Protein AF-A0A5J4YHQ3-F1 (afdb_monomer_lite)

Radius of gyration: 21.05 Å; chains: 1; bounding box: 54×63×47 Å

Foldseek 3Di:
DPPPPDDDDDDDDDDPDDPDDDDDDDDDPDDDPPDDDDDDDQDPVPDDDCPDPVNVVVVVVCVVVLLAAQVVLLVVLDDDQPAPQQPLLSVLQSQCVLLVQFQVDDDPDPDTGRDSCSQPPQHHVVVSNVHHDDCQRRSCVSCVVSPHDDDDDDPVNDDPVVVVVVSSVQSSDNNHDDDDDDDCVVRVHDD

Sequence (191 aa):
QLTDMQGPSVSFNQVREEKTQHQVGGTASGVPDSRTFYKRALPCPPAVAFSSSEGRTMFADALLDGTLQGFFKLIEQFRTQDEPAFCGLASLAMVLNALAIDPRRAWKGPWRWFHEQMLDCCQPLSTVIETGINLDQQAACLARCNGAMAELVRYDSLSEEKFRATIQEICASDQQHVIVSYSRKQFLQTG

Structure (mmCIF, N/CA/C/O backbone):
data_AF-A0A5J4YHQ3-F1
#
_entry.id   AF-A0A5J4YHQ3-F1
#
loop_
_atom_site.group_PDB
_atom_site.id
_atom_site.t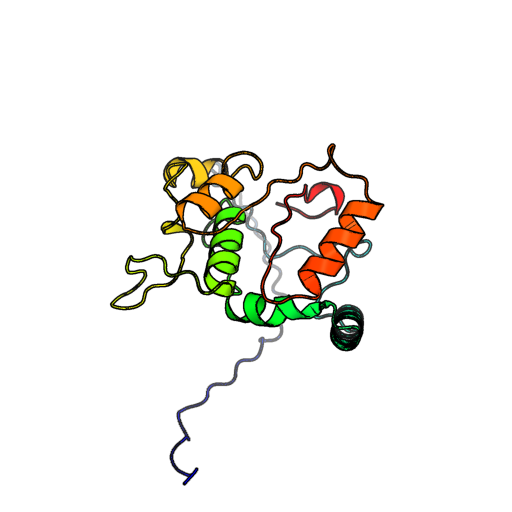ype_symbol
_atom_site.label_atom_id
_atom_site.label_alt_id
_atom_site.label_comp_id
_atom_site.label_asym_id
_atom_site.label_entity_id
_atom_site.label_seq_id
_atom_site.pdbx_PDB_ins_code
_atom_site.Cartn_x
_atom_site.Cartn_y
_atom_site.Cartn_z
_atom_site.occupancy
_atom_site.B_iso_or_equiv
_atom_site.auth_seq_id
_atom_site.auth_comp_id
_atom_site.auth_asym_id
_atom_site.auth_atom_id
_atom_site.pdbx_PDB_model_num
ATOM 1 N N . GLN A 1 1 ? 3.680 -38.858 10.666 1.00 51.84 1 GLN A N 1
ATOM 2 C CA . GLN A 1 1 ? 4.789 -38.294 9.866 1.00 51.84 1 GLN A CA 1
ATOM 3 C C . GLN A 1 1 ? 4.907 -36.786 10.131 1.00 51.84 1 GLN A C 1
ATOM 5 O O . GLN A 1 1 ? 4.667 -35.989 9.242 1.00 51.84 1 GLN A O 1
ATOM 10 N N . LEU A 1 2 ? 5.217 -36.382 11.369 1.00 56.97 2 LEU A N 1
ATOM 11 C CA . LEU A 1 2 ? 5.384 -34.967 11.775 1.00 56.97 2 LEU A CA 1
ATOM 12 C C . LEU A 1 2 ? 6.705 -34.747 12.539 1.00 56.97 2 LEU A C 1
ATOM 14 O O . LEU A 1 2 ? 6.927 -33.696 13.125 1.00 56.97 2 LEU A O 1
ATOM 18 N N . THR A 1 3 ? 7.579 -35.753 12.555 1.00 55.78 3 THR A N 1
ATOM 19 C CA . THR A 1 3 ? 8.794 -35.785 13.379 1.00 55.78 3 THR A CA 1
ATOM 20 C C . THR A 1 3 ? 10.002 -35.095 12.739 1.00 55.78 3 THR A C 1
ATOM 22 O O . THR A 1 3 ? 10.984 -34.892 13.437 1.00 55.78 3 THR A O 1
ATOM 25 N N . ASP A 1 4 ? 9.920 -34.668 11.472 1.00 58.00 4 ASP A N 1
ATOM 26 C CA . ASP A 1 4 ? 11.069 -34.134 10.711 1.00 58.00 4 ASP A CA 1
ATOM 27 C C . ASP A 1 4 ? 11.061 -32.604 10.498 1.00 58.00 4 ASP A C 1
ATOM 29 O O . ASP A 1 4 ? 11.853 -32.085 9.718 1.00 58.00 4 ASP A O 1
ATOM 33 N N . MET A 1 5 ? 10.203 -31.840 11.188 1.00 64.38 5 MET A N 1
ATOM 34 C CA . MET A 1 5 ? 10.132 -30.370 11.035 1.00 64.38 5 MET A CA 1
ATOM 35 C C . MET A 1 5 ? 10.784 -29.576 12.180 1.00 64.38 5 MET A C 1
ATOM 37 O O . MET A 1 5 ? 10.348 -28.472 12.496 1.00 64.38 5 MET A O 1
ATOM 41 N N . GLN A 1 6 ? 11.824 -30.104 12.829 1.00 71.38 6 GLN A N 1
ATOM 42 C CA . GLN A 1 6 ? 12.572 -29.348 13.844 1.00 71.38 6 GLN A CA 1
ATOM 43 C C . GLN A 1 6 ? 13.836 -28.729 13.236 1.00 71.38 6 GLN A C 1
ATOM 45 O O . GLN A 1 6 ? 14.947 -29.217 13.417 1.00 71.38 6 GLN A O 1
ATOM 50 N N . GLY A 1 7 ? 13.648 -27.645 12.479 1.00 81.81 7 GLY A N 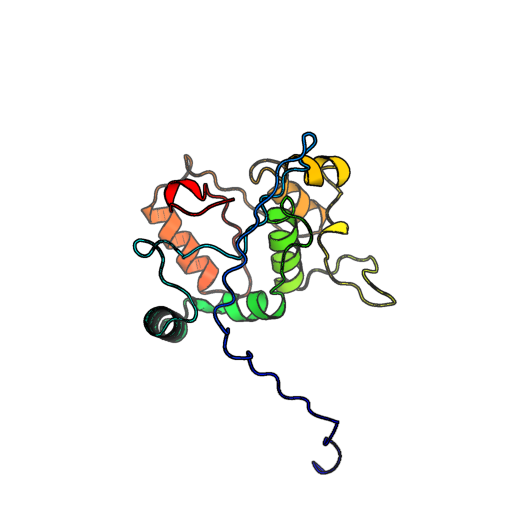1
ATOM 51 C CA . GLY A 1 7 ? 14.743 -26.745 12.109 1.00 81.81 7 GLY A CA 1
ATOM 52 C C . GLY A 1 7 ? 15.207 -25.896 13.304 1.00 81.81 7 GLY A C 1
ATOM 53 O O . GLY A 1 7 ? 14.498 -25.808 14.310 1.00 81.81 7 GLY A O 1
ATOM 54 N N . PRO A 1 8 ? 16.384 -25.250 13.225 1.00 86.88 8 PRO A N 1
ATOM 55 C CA . PRO A 1 8 ? 16.836 -24.339 14.273 1.00 86.88 8 PRO A CA 1
ATOM 56 C C . PRO A 1 8 ? 15.860 -23.161 14.434 1.00 86.88 8 PRO A C 1
ATOM 58 O O . PRO A 1 8 ? 15.454 -22.546 13.449 1.00 86.88 8 PRO A O 1
ATOM 61 N N . SER A 1 9 ? 15.516 -22.822 15.679 1.00 88.38 9 SER A N 1
ATOM 62 C CA . SER A 1 9 ? 14.685 -21.660 16.024 1.00 88.38 9 SER A CA 1
ATOM 63 C C . SER A 1 9 ? 15.486 -20.619 16.805 1.00 88.38 9 SER A C 1
ATOM 65 O O . SER A 1 9 ? 16.238 -20.977 17.712 1.00 88.38 9 SER A O 1
ATOM 67 N N . VAL A 1 10 ? 15.279 -19.333 16.509 1.00 91.12 10 VAL A N 1
ATOM 68 C CA . VAL A 1 10 ? 15.871 -18.203 17.243 1.00 91.12 10 VAL A CA 1
ATOM 69 C C . VAL A 1 10 ? 14.752 -17.295 17.746 1.00 91.12 10 VAL A C 1
ATOM 71 O O . VAL A 1 10 ? 13.869 -16.922 16.977 1.00 91.12 10 VAL A O 1
ATOM 74 N N . SER A 1 11 ? 14.803 -16.923 19.026 1.00 91.00 11 SER A N 1
ATOM 75 C CA . SER A 1 11 ? 13.865 -15.980 19.647 1.00 91.00 11 SER A CA 1
ATOM 76 C C . SER A 1 11 ? 14.529 -14.620 19.846 1.00 91.00 11 SER A C 1
ATOM 78 O O . SER A 1 11 ? 15.670 -14.545 20.301 1.00 91.00 11 SER A O 1
ATOM 80 N N . PHE A 1 12 ? 13.801 -13.543 19.556 1.00 91.19 12 PHE A N 1
ATOM 81 C CA . PHE A 1 12 ? 14.278 -12.164 19.682 1.00 91.19 12 PHE A CA 1
ATOM 82 C C . PHE A 1 12 ? 13.480 -11.427 20.757 1.00 91.19 12 PHE A C 1
ATOM 84 O O . PHE A 1 12 ? 12.259 -11.536 20.803 1.00 91.19 12 PHE A O 1
ATOM 91 N N . ASN A 1 13 ? 14.163 -10.650 21.596 1.00 89.75 13 ASN A N 1
ATOM 92 C CA . ASN A 1 13 ? 13.544 -9.758 22.572 1.00 89.75 13 ASN A CA 1
ATOM 93 C C . ASN A 1 13 ? 14.236 -8.398 22.515 1.00 89.75 13 ASN A C 1
ATOM 95 O O . ASN A 1 13 ? 15.450 -8.322 22.324 1.00 89.75 13 ASN A O 1
ATOM 99 N N . GLN A 1 14 ? 13.475 -7.324 22.713 1.00 85.38 14 GLN A N 1
ATOM 100 C CA . GLN A 1 14 ? 14.065 -6.003 22.879 1.00 85.38 14 GLN A CA 1
ATOM 101 C C . GLN A 1 14 ? 14.850 -5.967 24.198 1.00 85.38 14 GLN A C 1
ATOM 103 O O . GLN A 1 14 ? 14.322 -6.311 25.257 1.00 85.38 14 GLN A O 1
ATOM 108 N N . VAL A 1 15 ? 16.109 -5.535 24.145 1.00 80.25 15 VAL A N 1
ATOM 109 C CA . VAL A 1 15 ? 16.886 -5.236 25.355 1.00 80.25 15 VAL A CA 1
ATOM 110 C C . VAL A 1 15 ? 16.293 -3.977 25.994 1.00 80.25 15 VAL A C 1
ATOM 112 O O . VAL A 1 15 ? 15.985 -3.018 25.286 1.00 80.25 15 VAL A O 1
ATOM 115 N N . ARG A 1 16 ? 16.091 -3.969 27.319 1.00 68.69 16 ARG A N 1
ATOM 116 C CA . ARG A 1 16 ? 15.620 -2.770 28.035 1.00 68.69 16 ARG A CA 1
ATOM 117 C C . ARG A 1 16 ? 16.559 -1.599 27.726 1.00 68.69 16 ARG A C 1
ATOM 119 O O . ARG A 1 16 ? 17.763 -1.726 27.910 1.00 68.69 16 ARG A O 1
ATOM 126 N N . GLU A 1 17 ? 16.007 -0.475 27.269 1.00 67.00 17 GLU A N 1
ATOM 127 C CA . GLU A 1 17 ? 16.775 0.753 27.044 1.00 67.00 17 GLU A CA 1
ATOM 128 C C . GLU A 1 17 ? 17.301 1.272 28.397 1.00 67.00 17 GLU A C 1
ATOM 130 O O . GLU A 1 17 ? 16.541 1.799 29.214 1.00 67.00 17 GLU A O 1
ATOM 135 N N . GLU A 1 18 ? 18.601 1.123 28.657 1.00 50.91 18 GLU A N 1
ATOM 136 C CA . GLU A 1 18 ? 19.282 1.913 29.681 1.00 50.91 18 GLU A CA 1
ATOM 137 C C . GLU A 1 18 ? 19.394 3.352 29.163 1.00 50.91 18 GLU A C 1
ATOM 139 O O . GLU A 1 18 ? 19.877 3.599 28.059 1.00 50.91 18 GLU A O 1
ATOM 144 N N . LYS A 1 19 ? 18.901 4.329 29.933 1.00 44.56 19 LYS A N 1
ATOM 145 C CA . LYS A 1 19 ? 18.955 5.751 29.566 1.00 44.56 19 LYS A CA 1
ATOM 146 C C . LYS A 1 19 ? 20.402 6.257 29.592 1.00 44.56 19 LYS A C 1
ATOM 148 O O . LYS A 1 19 ? 20.813 6.883 30.566 1.00 44.56 19 LYS A O 1
ATOM 153 N N . THR A 1 20 ? 21.179 6.046 28.536 1.00 41.12 20 THR A N 1
ATOM 154 C CA . THR A 1 20 ? 22.477 6.716 28.386 1.00 41.12 20 THR A CA 1
ATOM 155 C C . THR A 1 20 ? 22.252 8.104 27.781 1.00 41.12 20 THR A C 1
ATOM 157 O O . THR A 1 20 ? 22.116 8.258 26.568 1.00 41.12 20 THR A O 1
ATOM 160 N N . GLN A 1 21 ? 22.188 9.136 28.626 1.00 41.53 21 GLN A N 1
ATOM 161 C CA . GLN A 1 21 ? 22.257 10.531 28.180 1.00 41.53 21 GLN A CA 1
ATOM 162 C C . GLN A 1 21 ? 23.613 10.773 27.503 1.00 41.53 21 GLN A C 1
ATOM 164 O O . GLN A 1 21 ? 24.628 10.906 28.180 1.00 41.53 21 GLN A O 1
ATOM 169 N N . HIS A 1 22 ? 23.649 10.847 26.173 1.00 43.47 22 HIS A N 1
ATOM 170 C CA . HIS A 1 22 ? 24.811 11.387 25.470 1.00 43.47 22 HIS A CA 1
ATOM 171 C C . HIS A 1 22 ? 24.725 12.918 25.484 1.00 43.47 22 HIS A C 1
ATOM 173 O O . HIS A 1 22 ? 24.028 13.523 24.671 1.00 43.47 22 HIS A O 1
ATOM 179 N N . GLN A 1 23 ? 25.423 13.547 26.433 1.00 42.50 23 GLN A N 1
ATOM 180 C CA . GLN A 1 23 ? 25.823 14.949 26.309 1.00 42.50 23 GLN A CA 1
ATOM 181 C C . GLN A 1 23 ? 26.916 15.034 25.241 1.00 42.50 23 GLN A C 1
ATOM 183 O O . GLN A 1 23 ? 28.021 14.541 25.448 1.00 42.50 23 GLN A O 1
ATOM 188 N N . VAL A 1 24 ? 26.627 15.670 24.106 1.00 45.16 24 VAL A N 1
ATOM 189 C CA . VAL A 1 24 ? 27.663 16.047 23.138 1.00 45.16 24 VAL A CA 1
ATOM 190 C C . VAL A 1 24 ? 28.035 17.502 23.405 1.00 45.16 24 VAL A C 1
ATOM 192 O O . VAL A 1 24 ? 27.304 18.420 23.042 1.00 45.16 24 VAL A O 1
ATOM 195 N N . GLY A 1 25 ? 29.160 17.698 24.092 1.00 36.41 25 GLY A N 1
ATOM 196 C CA . GLY A 1 25 ? 29.879 18.968 24.133 1.00 36.41 25 GLY A CA 1
ATOM 197 C C . GLY A 1 25 ? 30.940 19.010 23.031 1.00 36.41 25 GLY A C 1
ATOM 198 O O . GLY A 1 25 ? 31.570 17.994 22.750 1.00 36.41 25 GLY A O 1
ATOM 199 N N . GLY A 1 26 ? 31.159 20.188 22.440 1.00 36.47 26 GLY A N 1
ATOM 200 C CA . GLY A 1 26 ? 32.356 20.475 21.639 1.00 36.47 26 GLY A CA 1
ATOM 201 C C . GLY A 1 26 ? 32.090 21.080 20.261 1.00 36.47 26 GLY A C 1
ATOM 202 O O . GLY A 1 26 ? 31.526 20.448 19.377 1.00 36.47 26 GLY A O 1
ATOM 203 N N . THR A 1 27 ? 32.547 22.318 20.093 1.00 45.81 27 THR A N 1
ATOM 204 C CA . THR A 1 27 ? 32.524 23.160 18.892 1.00 45.81 27 THR A CA 1
ATOM 205 C C . THR A 1 27 ? 33.512 22.702 17.811 1.00 45.81 27 THR A C 1
ATOM 207 O O . THR A 1 27 ? 34.705 22.616 18.093 1.00 45.81 27 THR A O 1
ATOM 210 N N . ALA A 1 28 ? 33.058 22.551 16.562 1.00 41.28 28 ALA A N 1
ATOM 211 C CA . ALA A 1 28 ? 33.885 22.722 15.363 1.00 41.28 28 ALA A CA 1
ATOM 212 C C . ALA A 1 28 ? 33.002 23.029 14.139 1.00 41.28 28 ALA A C 1
ATOM 214 O O . ALA A 1 28 ? 31.999 22.368 13.879 1.00 41.28 28 ALA A O 1
ATOM 215 N N . SER A 1 29 ? 33.374 24.082 13.419 1.00 57.06 29 SER A N 1
ATOM 216 C CA . SER A 1 29 ? 32.748 24.609 12.208 1.00 57.06 29 SER A CA 1
ATOM 217 C C . SER A 1 29 ? 32.877 23.647 11.023 1.00 57.06 29 SER A C 1
ATOM 219 O O . SER A 1 29 ? 33.989 23.280 10.650 1.00 57.06 29 SER A O 1
ATOM 221 N N . GLY A 1 30 ? 31.733 23.304 10.421 1.00 55.84 30 GLY A N 1
ATOM 222 C CA . GLY A 1 30 ? 31.606 22.370 9.296 1.00 55.84 30 GLY A CA 1
ATOM 223 C C . GLY A 1 30 ? 30.732 21.170 9.660 1.00 55.84 30 GLY A C 1
ATOM 224 O O . GLY A 1 30 ? 31.196 20.039 9.622 1.00 55.84 30 GLY A O 1
ATOM 225 N N . VAL A 1 31 ? 29.493 21.416 10.097 1.00 52.03 31 VAL A N 1
ATOM 226 C CA . VAL A 1 31 ? 28.611 20.368 10.629 1.00 52.03 31 VAL A CA 1
ATOM 227 C C . VAL A 1 31 ? 27.810 19.754 9.471 1.00 52.03 31 VAL A C 1
ATOM 229 O O . VAL A 1 31 ? 26.927 20.439 8.952 1.00 52.03 31 VAL A O 1
ATOM 232 N N . PRO A 1 32 ? 28.076 18.503 9.034 1.00 51.72 32 PRO A N 1
ATOM 233 C CA . PRO A 1 32 ? 27.091 17.758 8.250 1.00 51.72 32 PRO A CA 1
ATOM 234 C C . PRO A 1 32 ? 25.818 17.675 9.090 1.00 51.72 32 PRO A C 1
ATOM 236 O O . PRO A 1 32 ? 25.928 17.478 10.299 1.00 51.72 32 PRO A O 1
ATOM 239 N N . ASP A 1 33 ? 24.641 17.884 8.491 1.00 56.09 33 ASP A N 1
ATOM 240 C CA . ASP A 1 33 ? 23.375 17.957 9.228 1.00 56.09 33 ASP A CA 1
ATOM 241 C C . ASP A 1 33 ? 23.196 16.692 10.087 1.00 56.09 33 ASP A C 1
ATOM 243 O O . ASP A 1 33 ? 22.817 15.627 9.611 1.00 56.09 33 ASP A O 1
ATOM 247 N N . SER A 1 34 ? 23.544 16.796 11.371 1.00 62.88 34 SER A N 1
ATOM 248 C CA . SER A 1 34 ? 23.639 15.686 12.324 1.00 62.88 34 SER A CA 1
ATOM 249 C C . SER A 1 34 ? 22.270 15.285 12.873 1.00 62.88 34 SER A C 1
ATOM 251 O O . SER A 1 34 ? 22.158 14.480 13.803 1.00 62.88 34 SER A O 1
ATOM 253 N N . ARG A 1 35 ? 21.207 15.859 12.303 1.00 79.94 35 ARG A N 1
ATOM 254 C CA . ARG A 1 35 ? 19.818 15.624 12.674 1.00 79.94 35 ARG A CA 1
ATOM 255 C C . ARG A 1 35 ? 19.358 14.275 12.136 1.00 79.94 35 ARG A C 1
ATOM 257 O O . ARG A 1 35 ? 18.717 14.171 11.097 1.00 79.94 35 ARG A O 1
ATOM 264 N N . THR A 1 36 ? 19.666 13.233 12.896 1.00 84.19 36 THR A N 1
ATOM 265 C CA . THR A 1 36 ? 19.008 11.931 12.775 1.00 84.19 36 THR A CA 1
ATOM 266 C C . THR A 1 36 ? 17.732 11.918 13.620 1.00 84.19 36 THR A C 1
ATOM 268 O O . THR A 1 36 ? 17.627 12.618 14.630 1.00 84.19 36 THR A O 1
ATOM 271 N N . PHE A 1 37 ? 16.734 11.137 13.207 1.00 83.75 37 PHE A N 1
ATOM 272 C CA . PHE A 1 37 ? 15.472 10.997 13.933 1.00 83.75 37 PHE A CA 1
ATOM 273 C C . PHE A 1 37 ? 15.225 9.521 14.248 1.00 83.75 37 PHE A C 1
ATOM 275 O O . PHE A 1 37 ? 15.118 8.704 13.338 1.00 83.75 37 PHE A O 1
ATOM 282 N N . TYR A 1 38 ? 15.082 9.180 15.531 1.00 86.19 38 TYR A N 1
ATOM 283 C CA . TYR A 1 38 ? 14.604 7.865 15.958 1.00 86.19 38 TYR A CA 1
ATOM 284 C C . TYR A 1 38 ? 13.134 7.961 16.346 1.00 86.19 38 TYR A C 1
ATOM 286 O O . TYR A 1 38 ? 12.823 8.403 17.452 1.00 86.19 38 TYR A O 1
ATOM 294 N N . LYS A 1 39 ? 12.259 7.533 15.422 1.00 86.19 39 LYS A N 1
ATOM 295 C CA . LYS A 1 39 ? 10.785 7.573 15.500 1.00 86.19 39 LYS A CA 1
ATOM 296 C C . LYS A 1 39 ? 10.220 8.938 15.946 1.00 86.19 39 LYS A C 1
ATOM 298 O O . LYS A 1 39 ? 10.925 9.872 16.313 1.00 86.19 39 LYS A O 1
ATOM 303 N N . ARG A 1 40 ? 8.904 9.100 15.872 1.00 86.06 40 ARG A N 1
ATOM 304 C CA . ARG A 1 40 ? 8.195 10.191 16.555 1.00 86.06 40 ARG A CA 1
ATOM 305 C C . ARG A 1 40 ? 6.976 9.603 17.234 1.00 86.06 40 ARG A C 1
ATOM 307 O O . ARG A 1 40 ? 6.453 8.586 16.781 1.00 86.06 40 ARG A O 1
ATOM 314 N N . ALA A 1 41 ? 6.562 10.210 18.341 1.00 87.69 41 ALA A N 1
ATOM 315 C CA . ALA A 1 41 ? 5.312 9.826 18.975 1.00 87.69 41 ALA A CA 1
ATOM 316 C C . ALA A 1 41 ? 4.169 10.030 17.973 1.00 87.69 41 ALA A C 1
ATOM 318 O O . ALA A 1 41 ? 4.101 11.067 17.310 1.00 87.69 41 ALA A O 1
ATOM 319 N N . LEU A 1 42 ? 3.305 9.025 17.844 1.00 87.25 42 LEU A N 1
ATOM 320 C CA . LEU A 1 42 ? 2.110 9.123 17.020 1.00 87.25 42 LEU A CA 1
ATOM 321 C C . LEU A 1 42 ? 1.147 10.125 17.685 1.00 87.25 42 LEU A C 1
ATOM 323 O O . LEU A 1 42 ? 0.832 9.935 18.861 1.00 87.25 42 LEU A O 1
ATOM 327 N N . PRO A 1 43 ? 0.677 11.170 16.982 1.00 87.69 43 PRO A N 1
ATOM 328 C CA . PRO A 1 43 ? -0.311 12.094 17.532 1.00 87.69 43 PRO A CA 1
ATOM 329 C C . PRO A 1 43 ? -1.629 11.367 17.825 1.00 87.69 43 PRO A C 1
ATOM 331 O O . PRO A 1 43 ? -2.315 10.922 16.906 1.00 87.69 43 PRO A O 1
ATOM 334 N N . CYS A 1 44 ? -1.975 11.237 19.104 1.00 80.81 44 CYS A N 1
ATOM 335 C CA . CYS A 1 44 ? -3.211 10.613 19.566 1.00 80.81 44 CYS A CA 1
ATOM 336 C C . CYS A 1 44 ? -3.919 11.567 20.542 1.00 80.81 44 CYS A C 1
ATOM 338 O O . CYS A 1 44 ? -3.372 11.799 21.627 1.00 80.81 44 CYS A O 1
ATOM 340 N N . PRO A 1 45 ? -5.094 12.136 20.192 1.00 83.12 45 PRO A N 1
ATOM 341 C CA . PRO A 1 45 ? -5.818 12.059 18.906 1.00 83.12 45 PRO A CA 1
ATOM 342 C C . PRO A 1 45 ? -5.157 12.863 17.755 1.00 83.12 45 PRO A C 1
ATOM 344 O O . PRO A 1 45 ? -4.309 13.719 18.021 1.00 83.12 45 PRO A O 1
ATOM 347 N N . PRO A 1 46 ? -5.541 12.627 16.477 1.00 86.75 46 PRO A N 1
ATOM 348 C CA . PRO A 1 46 ? -6.641 11.759 16.027 1.00 86.75 46 PRO A CA 1
ATOM 349 C C . PRO A 1 46 ? -6.256 10.304 15.705 1.00 86.75 46 PRO A C 1
ATOM 351 O O . PRO A 1 46 ? -7.138 9.532 15.347 1.00 86.75 46 PRO A O 1
ATOM 354 N N . ALA A 1 47 ? -4.982 9.905 15.785 1.00 92.25 47 ALA A N 1
ATOM 355 C CA . ALA A 1 47 ? -4.569 8.561 15.373 1.00 92.25 47 ALA A CA 1
ATOM 356 C C . ALA A 1 47 ? -4.549 7.557 16.537 1.00 92.25 47 ALA A C 1
ATOM 358 O O . ALA A 1 47 ? -4.043 7.856 17.615 1.00 92.25 47 ALA A O 1
ATOM 359 N N . VAL A 1 48 ? -5.006 6.329 16.281 1.00 94.69 48 VAL A N 1
ATOM 360 C CA . VAL A 1 48 ? -4.881 5.181 17.193 1.00 94.69 48 VAL A CA 1
ATOM 361 C C . VAL A 1 48 ? -3.776 4.265 16.674 1.00 94.69 48 VAL A C 1
ATOM 363 O O . VAL A 1 48 ? -3.775 3.869 15.508 1.00 94.69 48 VAL A O 1
ATOM 366 N N . ALA A 1 49 ? -2.800 3.926 17.520 1.00 94.44 49 ALA A N 1
ATOM 367 C CA . ALA A 1 49 ? -1.728 3.019 17.116 1.00 94.44 49 ALA A CA 1
ATOM 368 C C . ALA A 1 49 ? -2.275 1.599 16.888 1.00 94.44 49 ALA A C 1
ATOM 370 O O . ALA A 1 49 ? -2.918 1.034 17.771 1.00 94.44 49 ALA A O 1
ATOM 371 N N . PHE A 1 50 ? -1.956 0.992 15.742 1.00 95.31 50 PHE A N 1
ATOM 372 C CA . PHE A 1 50 ? -2.465 -0.330 15.348 1.00 95.31 50 PHE A CA 1
ATOM 373 C C . PHE A 1 50 ? -2.165 -1.435 16.377 1.00 95.31 50 PHE A C 1
ATOM 375 O O . PHE A 1 50 ? -3.017 -2.255 16.697 1.00 95.31 50 PHE A O 1
ATOM 382 N N . SER A 1 51 ? -0.965 -1.417 16.963 1.00 95.25 51 SER A N 1
ATOM 383 C CA . SER A 1 51 ? -0.525 -2.381 17.978 1.00 95.25 51 SER A CA 1
ATOM 384 C C . SER A 1 51 ? -0.959 -2.036 19.410 1.00 95.25 51 SER A C 1
ATOM 386 O O . SER A 1 51 ? -0.562 -2.725 20.354 1.00 95.25 51 SER A O 1
ATOM 388 N N . SER A 1 52 ? -1.747 -0.978 19.612 1.00 95.88 52 SER A N 1
ATOM 389 C CA . SER A 1 52 ? -2.328 -0.660 20.921 1.00 95.88 52 SER A CA 1
ATOM 390 C C . SER A 1 52 ? -3.500 -1.590 21.248 1.00 95.88 52 SER A C 1
ATOM 392 O O . SER A 1 52 ? -3.998 -2.312 20.386 1.00 95.88 52 SER A O 1
ATOM 394 N N . SER A 1 53 ? -3.949 -1.594 22.505 1.00 97.62 53 SER A N 1
ATOM 395 C CA . SER A 1 53 ? -5.133 -2.367 22.904 1.00 97.62 53 SER A CA 1
ATOM 396 C C . SER A 1 53 ? -6.380 -1.922 22.147 1.00 97.62 53 SER A C 1
ATOM 398 O O . SER A 1 53 ? -7.108 -2.766 21.645 1.00 97.62 53 SER A O 1
ATOM 400 N N . GLU A 1 54 ? -6.568 -0.610 22.008 1.00 96.88 54 GLU A N 1
ATOM 401 C CA . GLU A 1 54 ? -7.678 -0.016 21.262 1.00 96.88 54 GLU A CA 1
ATOM 402 C C . GLU A 1 54 ? -7.606 -0.359 19.768 1.00 96.88 54 GLU A C 1
ATOM 404 O O . GLU A 1 54 ? -8.587 -0.828 19.201 1.00 96.88 54 GLU A O 1
ATOM 409 N N . GLY A 1 55 ? -6.426 -0.235 19.148 1.00 97.44 55 GLY A N 1
ATOM 410 C CA . GLY A 1 55 ? -6.227 -0.586 17.737 1.00 97.44 55 GLY A CA 1
ATOM 411 C C . GLY A 1 55 ? -6.516 -2.061 17.438 1.00 97.44 55 GLY A C 1
ATOM 412 O O . GLY A 1 55 ? -7.126 -2.373 16.417 1.00 97.44 55 GLY A O 1
ATOM 413 N N . ARG A 1 56 ? -6.153 -2.968 18.357 1.00 98.12 56 ARG A N 1
ATOM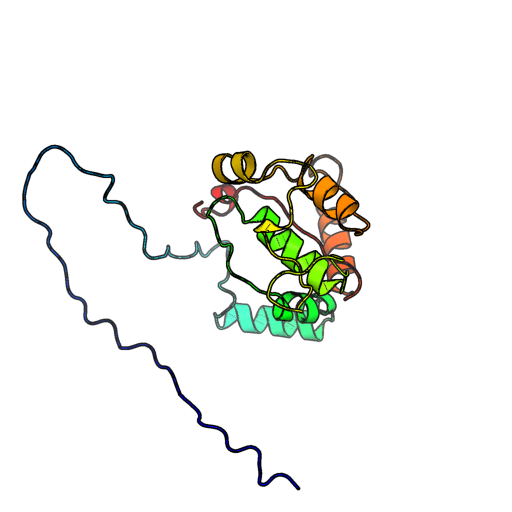 414 C CA . ARG A 1 56 ? -6.504 -4.393 18.256 1.00 98.12 56 ARG A CA 1
ATOM 415 C C . ARG A 1 56 ? -8.007 -4.638 18.358 1.00 98.12 56 ARG A C 1
ATOM 417 O O . ARG A 1 56 ? -8.507 -5.477 17.618 1.00 98.12 56 ARG A O 1
ATOM 424 N N . THR A 1 57 ? -8.708 -3.930 19.244 1.00 98.38 57 THR A N 1
ATOM 425 C CA . THR A 1 57 ? -10.173 -4.020 19.342 1.00 98.38 57 THR A CA 1
ATOM 426 C C . THR A 1 57 ? -10.824 -3.553 18.044 1.00 98.38 57 THR A C 1
ATOM 428 O O . THR A 1 57 ? -11.571 -4.316 17.448 1.00 98.38 57 THR A O 1
ATOM 431 N N . MET A 1 58 ? -10.442 -2.378 17.530 1.00 97.62 58 MET A N 1
ATOM 432 C CA . MET A 1 58 ? -10.968 -1.861 16.258 1.00 97.62 58 MET A CA 1
ATOM 433 C C . MET A 1 58 ? -10.728 -2.824 15.087 1.00 97.62 58 MET A C 1
ATOM 435 O O . MET A 1 58 ? -11.599 -3.006 14.241 1.00 97.62 58 MET A O 1
ATOM 439 N N . PHE A 1 59 ? -9.545 -3.443 15.030 1.00 97.69 59 PHE A N 1
ATOM 440 C CA . PHE A 1 59 ? -9.235 -4.440 14.008 1.00 97.69 59 PHE A CA 1
ATOM 441 C C . PHE A 1 59 ? -10.106 -5.694 14.146 1.00 97.69 59 PHE A C 1
ATOM 443 O O . PHE A 1 59 ? -10.601 -6.200 13.143 1.00 97.69 59 PHE A O 1
ATOM 450 N N . ALA A 1 60 ? -10.297 -6.197 15.369 1.00 98.12 60 ALA A N 1
ATOM 451 C CA . ALA A 1 60 ? -11.137 -7.363 15.621 1.00 98.12 60 ALA A CA 1
ATOM 452 C C . ALA A 1 60 ? -12.600 -7.099 15.239 1.00 98.12 60 ALA A C 1
ATOM 454 O O . ALA A 1 60 ? -13.206 -7.939 14.579 1.00 98.12 60 ALA A O 1
ATOM 455 N N . ASP A 1 61 ? -13.126 -5.923 15.583 1.00 97.88 61 ASP A N 1
ATOM 456 C CA . ASP A 1 61 ? -14.488 -5.515 15.233 1.00 97.88 61 ASP A CA 1
ATOM 457 C C . ASP A 1 61 ? -14.658 -5.452 13.707 1.00 97.88 61 ASP A C 1
ATOM 459 O O . ASP A 1 61 ? -15.514 -6.132 13.149 1.00 97.88 61 ASP A O 1
ATOM 463 N N . ALA A 1 62 ? -13.763 -4.750 13.002 1.00 96.62 62 ALA A N 1
ATOM 464 C CA . ALA A 1 62 ? -13.819 -4.643 11.542 1.00 96.62 62 ALA A CA 1
ATOM 465 C C . ALA A 1 62 ? -13.649 -6.000 10.827 1.00 96.62 62 ALA A C 1
ATOM 467 O O . ALA A 1 62 ? -14.227 -6.223 9.757 1.00 96.62 62 ALA A O 1
ATOM 468 N N . LEU A 1 63 ? -12.873 -6.918 11.417 1.00 96.50 63 LEU A N 1
ATOM 469 C CA . LEU A 1 63 ? -12.718 -8.283 10.921 1.00 96.50 63 LEU A CA 1
ATOM 470 C C . LEU A 1 63 ? -14.018 -9.084 11.072 1.00 96.50 63 LEU A C 1
ATOM 472 O O . LEU A 1 63 ? -14.418 -9.759 10.123 1.00 96.50 63 LEU A O 1
ATOM 476 N N . LEU A 1 64 ? -14.675 -8.999 12.232 1.00 97.25 64 LEU A N 1
ATOM 477 C CA . LEU A 1 64 ? -15.966 -9.651 12.483 1.00 97.25 64 LEU A CA 1
ATOM 478 C C . LEU A 1 64 ? -17.079 -9.072 11.602 1.00 97.25 64 LEU A C 1
ATOM 480 O O . LEU A 1 64 ? -17.914 -9.828 11.107 1.00 97.25 64 LEU A O 1
ATOM 484 N N . ASP A 1 65 ? -17.031 -7.768 11.333 1.00 96.12 65 ASP A N 1
ATOM 485 C CA . ASP A 1 65 ? -17.944 -7.070 10.421 1.00 96.12 65 ASP A CA 1
ATOM 486 C C . ASP A 1 65 ? -17.685 -7.401 8.939 1.00 96.12 65 ASP A C 1
ATOM 488 O O . ASP A 1 65 ? -18.440 -6.991 8.058 1.00 96.12 65 ASP A O 1
ATOM 492 N N . GLY A 1 66 ? -16.610 -8.135 8.633 1.00 95.75 66 GLY A N 1
ATOM 493 C CA . GLY A 1 66 ? -16.271 -8.548 7.274 1.00 95.75 66 GLY A CA 1
ATOM 494 C C . GLY A 1 66 ? -15.701 -7.432 6.396 1.00 95.75 66 GLY A C 1
ATOM 495 O O . GLY A 1 66 ? -15.583 -7.623 5.190 1.00 95.75 66 GLY A O 1
ATOM 496 N N . THR A 1 67 ? -15.289 -6.300 6.972 1.00 95.25 67 THR A N 1
ATOM 497 C CA . THR A 1 67 ? -14.764 -5.127 6.241 1.00 95.25 67 THR A CA 1
ATOM 498 C C . THR A 1 67 ? -13.235 -5.098 6.146 1.00 95.25 67 THR A C 1
ATOM 500 O O . THR A 1 67 ? -12.641 -4.058 5.877 1.00 95.25 67 THR A O 1
ATOM 503 N N . LEU A 1 68 ? -12.577 -6.242 6.360 1.00 94.75 68 LEU A N 1
ATOM 504 C CA . LEU A 1 68 ? -11.120 -6.406 6.271 1.00 94.75 68 LEU A CA 1
ATOM 505 C C . LEU A 1 68 ? -10.692 -7.560 5.351 1.00 94.75 68 LEU A C 1
ATOM 507 O O . LEU A 1 68 ? -9.580 -8.068 5.486 1.00 94.75 68 LEU A O 1
ATOM 511 N N . GLN A 1 69 ? -11.525 -7.979 4.394 1.00 95.88 69 GLN A N 1
ATOM 512 C CA . GLN A 1 69 ? -11.188 -9.111 3.515 1.00 95.88 69 GLN A CA 1
ATOM 513 C C . GLN A 1 69 ? -9.902 -8.855 2.719 1.00 95.88 69 GLN A C 1
ATOM 515 O O . GLN A 1 69 ? -9.019 -9.712 2.656 1.00 95.88 69 GLN A O 1
ATOM 520 N N . GLY A 1 70 ? -9.736 -7.639 2.191 1.00 95.50 70 GLY A N 1
ATOM 521 C CA . GLY A 1 70 ? -8.533 -7.256 1.451 1.00 95.50 70 GLY A CA 1
ATOM 522 C C . GLY A 1 70 ? -7.260 -7.183 2.301 1.00 95.50 70 GLY A C 1
ATOM 523 O O . GLY A 1 70 ? -6.159 -7.268 1.753 1.00 95.50 70 GLY A O 1
ATOM 524 N N . PHE A 1 71 ? -7.377 -7.067 3.630 1.00 96.75 71 PHE A N 1
ATOM 525 C CA . PHE A 1 71 ? -6.221 -6.942 4.522 1.00 96.75 71 PHE A CA 1
ATOM 526 C C . PHE A 1 71 ? -5.314 -8.174 4.466 1.00 96.75 71 PHE A C 1
ATOM 528 O O . PHE A 1 71 ? -4.097 -8.018 4.494 1.00 96.75 71 PHE A O 1
ATOM 535 N N . PHE A 1 72 ? -5.880 -9.380 4.341 1.00 97.00 72 PHE A N 1
ATOM 536 C CA . PHE A 1 72 ? -5.107 -10.626 4.336 1.00 97.00 72 PHE A CA 1
ATOM 537 C C . PHE A 1 72 ? -4.102 -10.694 3.184 1.00 97.00 72 PHE A C 1
ATOM 539 O O . PHE A 1 72 ? -2.928 -10.973 3.410 1.00 97.00 72 PHE A O 1
ATOM 546 N N . LYS A 1 73 ? -4.517 -10.340 1.964 1.00 97.88 73 LYS A N 1
ATOM 547 C CA . LYS A 1 73 ? -3.585 -10.296 0.828 1.00 97.88 73 LYS A CA 1
ATOM 548 C C . LYS A 1 73 ? -2.581 -9.159 0.961 1.00 97.88 73 LYS A C 1
ATOM 550 O O . LYS A 1 73 ? -1.416 -9.332 0.628 1.00 97.88 73 LYS A O 1
ATOM 555 N N . LEU A 1 74 ? -3.000 -8.000 1.471 1.00 97.62 74 LEU A N 1
ATOM 556 C CA . LEU A 1 74 ? -2.102 -6.855 1.641 1.00 97.62 74 LEU A CA 1
ATOM 557 C C . LEU A 1 74 ? -1.016 -7.112 2.692 1.00 97.62 74 LEU A C 1
ATOM 559 O O . LEU A 1 74 ? 0.133 -6.728 2.473 1.00 97.62 74 LEU A O 1
ATOM 563 N N . ILE A 1 75 ? -1.351 -7.757 3.815 1.00 97.56 75 ILE A N 1
ATOM 564 C CA . ILE A 1 75 ? -0.389 -8.004 4.896 1.00 97.56 75 ILE A CA 1
ATOM 565 C C . ILE A 1 75 ? 0.678 -9.027 4.494 1.00 97.56 75 ILE A C 1
ATOM 567 O O . ILE A 1 75 ? 1.831 -8.873 4.892 1.00 97.56 75 ILE A O 1
ATOM 571 N N . GLU A 1 76 ? 0.345 -9.999 3.637 1.00 97.69 76 GLU A N 1
ATOM 572 C CA . GLU A 1 76 ? 1.322 -10.918 3.029 1.00 97.69 76 GLU A CA 1
ATOM 573 C C . GLU A 1 76 ? 2.383 -10.182 2.197 1.00 97.69 76 GLU A C 1
ATOM 575 O O . GLU A 1 76 ? 3.504 -10.668 2.053 1.00 97.69 76 GLU A O 1
ATOM 580 N N . GLN A 1 77 ? 2.041 -9.001 1.671 1.00 98.00 77 GLN A N 1
ATOM 581 C CA . GLN A 1 77 ? 2.923 -8.180 0.839 1.00 98.00 77 GLN A CA 1
ATOM 582 C C . GLN A 1 77 ? 3.556 -7.012 1.585 1.00 98.00 77 GLN A C 1
ATOM 584 O O . GLN A 1 77 ? 4.291 -6.229 0.977 1.00 98.00 77 GLN A O 1
ATOM 589 N N . PHE A 1 78 ? 3.272 -6.863 2.881 1.00 97.06 78 PHE A N 1
ATOM 590 C CA . PHE A 1 78 ? 3.667 -5.680 3.625 1.00 97.06 78 PHE A CA 1
ATOM 591 C C . PHE A 1 78 ? 5.184 -5.530 3.677 1.00 97.06 78 PHE A C 1
ATOM 593 O O . PHE A 1 78 ? 5.924 -6.455 4.018 1.00 97.06 78 PHE A O 1
ATOM 600 N N . ARG A 1 79 ? 5.648 -4.328 3.341 1.00 94.00 79 ARG A N 1
ATOM 601 C CA . ARG A 1 79 ? 7.069 -4.014 3.268 1.00 94.00 79 ARG A CA 1
ATOM 602 C C . ARG A 1 79 ? 7.346 -2.580 3.676 1.00 94.00 79 ARG A C 1
ATOM 604 O O . ARG A 1 79 ? 6.504 -1.696 3.537 1.00 94.00 79 ARG A O 1
ATOM 611 N N . THR A 1 80 ? 8.568 -2.357 4.134 1.00 95.19 80 THR A N 1
ATOM 612 C CA . THR A 1 80 ? 9.119 -1.016 4.314 1.00 95.19 80 THR A CA 1
ATOM 613 C C . THR A 1 80 ? 9.550 -0.476 2.953 1.00 95.19 80 THR A C 1
ATOM 615 O O . THR A 1 80 ? 10.135 -1.218 2.166 1.00 95.19 80 THR A O 1
ATOM 618 N N . GLN A 1 81 ? 9.257 0.798 2.688 1.00 93.44 81 GLN A N 1
ATOM 619 C CA . GLN A 1 81 ? 9.783 1.514 1.522 1.00 93.44 81 GLN A CA 1
ATOM 620 C C . GLN A 1 81 ? 11.315 1.588 1.583 1.00 93.44 81 GLN A C 1
ATOM 622 O O . GLN A 1 81 ? 11.867 1.852 2.655 1.00 93.44 81 GLN A O 1
ATOM 627 N N . ASP A 1 82 ? 11.990 1.381 0.454 1.00 93.06 82 ASP A N 1
ATOM 628 C CA . ASP A 1 82 ? 13.458 1.337 0.422 1.00 93.06 82 ASP A CA 1
ATOM 629 C C . ASP A 1 82 ? 14.065 2.745 0.507 1.00 93.06 82 ASP A C 1
ATOM 631 O O . ASP A 1 82 ? 15.102 2.939 1.135 1.00 93.06 82 ASP A O 1
ATOM 635 N N . GLU A 1 83 ? 13.381 3.735 -0.077 1.00 92.00 83 GLU A N 1
ATOM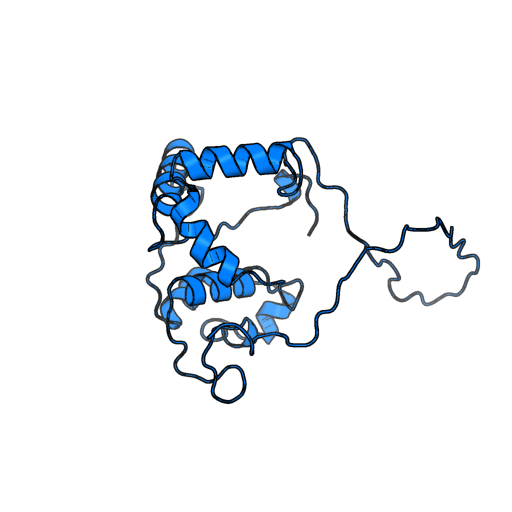 636 C CA . GLU A 1 83 ? 13.786 5.143 -0.076 1.00 92.00 83 GLU A CA 1
ATOM 637 C C . GLU A 1 83 ? 12.685 6.039 0.509 1.00 92.00 83 GLU A C 1
ATOM 639 O O . GLU A 1 83 ? 11.494 5.752 0.325 1.00 92.00 83 GLU A O 1
ATOM 644 N N . PRO A 1 84 ? 13.017 7.178 1.151 1.00 89.19 84 PRO A N 1
ATOM 645 C CA . PRO A 1 84 ? 12.023 8.108 1.699 1.00 89.19 84 PRO A CA 1
ATOM 646 C C . PRO A 1 84 ? 10.978 8.587 0.678 1.00 89.19 84 PRO A C 1
ATOM 648 O O . PRO A 1 84 ? 9.809 8.762 1.025 1.00 89.19 84 PRO A O 1
ATOM 651 N N . ALA A 1 85 ? 11.374 8.736 -0.588 1.00 90.81 85 ALA A N 1
ATOM 652 C CA . ALA A 1 85 ? 10.499 9.167 -1.677 1.00 90.81 85 ALA A CA 1
ATOM 653 C C . ALA A 1 85 ? 9.678 8.023 -2.314 1.00 90.81 85 ALA A C 1
ATOM 655 O O . ALA A 1 85 ? 8.783 8.274 -3.120 1.00 90.81 85 ALA A O 1
ATOM 656 N N . PHE A 1 86 ? 9.943 6.758 -1.967 1.00 93.44 86 PHE A N 1
ATOM 657 C CA . PHE A 1 86 ? 9.355 5.592 -2.643 1.00 93.44 86 PHE A CA 1
ATOM 658 C C . PHE A 1 86 ? 8.045 5.091 -2.028 1.00 93.44 86 PHE A C 1
ATOM 660 O O . PHE A 1 86 ? 7.538 4.056 -2.449 1.00 93.44 86 PHE A O 1
ATOM 667 N N . CYS A 1 87 ? 7.427 5.816 -1.094 1.00 93.19 87 CYS A N 1
ATOM 668 C CA . CYS A 1 87 ? 6.180 5.385 -0.446 1.00 93.19 87 CYS A CA 1
ATOM 669 C C . CYS A 1 87 ? 5.068 4.988 -1.442 1.00 93.19 87 CYS A C 1
ATOM 671 O O . CYS A 1 87 ? 4.371 3.989 -1.242 1.00 93.19 87 CYS A O 1
ATOM 673 N N . GLY A 1 88 ? 4.929 5.723 -2.549 1.00 93.19 88 GLY A N 1
ATOM 674 C CA . GLY A 1 88 ? 3.963 5.398 -3.598 1.00 93.19 88 GLY A CA 1
ATOM 675 C C . GLY A 1 88 ? 4.348 4.165 -4.424 1.00 93.19 88 GLY A C 1
ATOM 676 O O . GLY A 1 88 ? 3.483 3.349 -4.734 1.00 93.19 88 GLY A O 1
ATOM 677 N N . LEU A 1 89 ? 5.639 3.979 -4.721 1.00 95.31 89 LEU A N 1
ATOM 678 C CA . LEU A 1 89 ? 6.142 2.780 -5.403 1.00 95.31 89 LEU A CA 1
ATOM 679 C C . LEU A 1 89 ? 6.005 1.532 -4.514 1.00 95.31 89 LEU A C 1
ATOM 681 O O . LEU A 1 89 ? 5.614 0.472 -4.999 1.00 95.31 89 LEU A O 1
ATOM 685 N N . ALA A 1 90 ? 6.262 1.667 -3.210 1.00 95.88 90 ALA A N 1
ATOM 686 C CA . ALA A 1 90 ? 6.089 0.613 -2.214 1.00 95.88 90 ALA A CA 1
ATOM 687 C C . ALA A 1 90 ? 4.635 0.142 -2.172 1.00 95.88 90 ALA A C 1
ATOM 689 O O . ALA A 1 90 ? 4.353 -1.050 -2.303 1.00 95.88 90 ALA A O 1
ATOM 690 N N . SER A 1 91 ? 3.713 1.103 -2.077 1.00 96.25 91 SER A N 1
ATOM 691 C CA . SER A 1 91 ? 2.270 0.852 -2.050 1.00 96.25 91 SER A CA 1
ATOM 692 C C . SER A 1 91 ? 1.785 0.180 -3.340 1.00 96.25 91 SER A C 1
ATOM 694 O O . SER A 1 91 ? 1.002 -0.765 -3.287 1.00 96.25 91 SER A O 1
ATOM 696 N N . LEU A 1 92 ? 2.281 0.615 -4.504 1.00 96.56 92 LEU A N 1
ATOM 697 C CA . LEU A 1 92 ? 1.962 -0.016 -5.788 1.00 96.56 92 LEU A CA 1
ATOM 698 C C . LEU A 1 92 ? 2.485 -1.448 -5.874 1.00 96.56 92 LEU A C 1
ATOM 700 O O . LEU A 1 92 ? 1.736 -2.335 -6.272 1.00 96.56 92 LEU A O 1
ATOM 704 N N . ALA A 1 93 ? 3.737 -1.692 -5.484 1.00 97.25 93 ALA A N 1
ATOM 705 C CA . ALA A 1 93 ? 4.299 -3.039 -5.478 1.00 97.25 93 ALA A CA 1
ATOM 706 C C . ALA A 1 93 ? 3.481 -3.974 -4.573 1.00 97.25 93 ALA A C 1
ATOM 708 O O . ALA A 1 93 ? 3.159 -5.086 -4.987 1.00 97.25 93 ALA A O 1
ATOM 709 N N . MET A 1 94 ? 3.078 -3.506 -3.384 1.00 98.06 94 MET A N 1
ATOM 710 C CA . MET A 1 94 ? 2.188 -4.257 -2.494 1.00 98.06 94 MET A CA 1
ATOM 711 C C . MET A 1 94 ? 0.867 -4.624 -3.171 1.00 98.06 94 MET A C 1
ATOM 713 O O . MET A 1 94 ? 0.488 -5.791 -3.166 1.00 98.06 94 MET A O 1
ATOM 717 N N . VAL A 1 95 ? 0.179 -3.648 -3.770 1.00 97.69 95 VAL A N 1
ATOM 718 C CA . VAL A 1 95 ? -1.126 -3.870 -4.411 1.00 97.69 95 VAL A CA 1
ATOM 719 C C . VAL A 1 95 ? -1.014 -4.796 -5.621 1.00 97.69 95 VAL A C 1
ATOM 721 O O . VAL A 1 95 ? -1.817 -5.712 -5.754 1.00 97.69 95 VAL A O 1
ATOM 724 N N . LEU A 1 96 ? -0.011 -4.613 -6.484 1.00 98.06 96 LEU A N 1
ATOM 725 C CA . LEU A 1 96 ? 0.189 -5.471 -7.657 1.00 98.06 96 LEU A CA 1
ATOM 726 C C . LEU A 1 96 ? 0.475 -6.929 -7.261 1.00 98.06 96 LEU A C 1
ATOM 728 O O . LEU A 1 96 ? -0.059 -7.848 -7.881 1.00 98.06 96 LEU A O 1
ATOM 732 N N . ASN A 1 97 ? 1.268 -7.137 -6.206 1.00 98.19 97 ASN A N 1
ATOM 733 C CA . ASN A 1 97 ? 1.533 -8.468 -5.659 1.00 98.19 97 ASN A CA 1
ATOM 734 C C . ASN A 1 97 ? 0.296 -9.066 -4.970 1.00 98.19 97 ASN A C 1
ATOM 736 O O . ASN A 1 97 ? 0.023 -10.249 -5.146 1.00 98.19 97 ASN A O 1
ATOM 740 N N . ALA A 1 98 ? -0.482 -8.265 -4.235 1.00 98.06 98 ALA A N 1
ATOM 741 C CA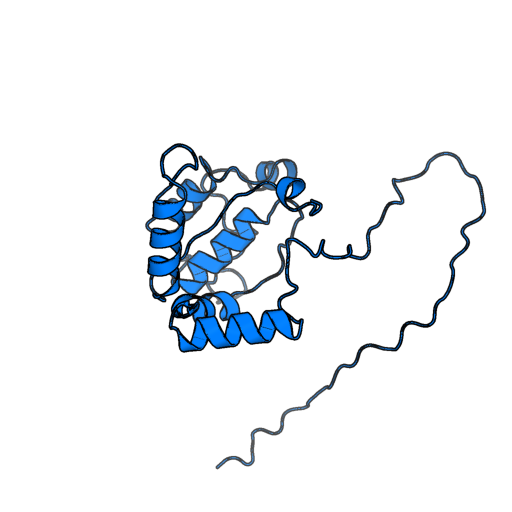 . ALA A 1 98 ? -1.720 -8.711 -3.591 1.00 98.06 98 ALA A CA 1
ATOM 742 C C . ALA A 1 98 ? -2.784 -9.129 -4.624 1.00 98.06 98 ALA A C 1
ATOM 744 O O . ALA A 1 98 ? -3.514 -10.093 -4.410 1.00 98.06 98 ALA A O 1
ATOM 745 N N . LEU A 1 99 ? -2.809 -8.475 -5.789 1.00 97.75 99 LEU A N 1
ATOM 746 C CA . LEU A 1 99 ? -3.616 -8.878 -6.947 1.00 97.75 99 LEU A CA 1
ATOM 747 C C . LEU A 1 99 ? -3.028 -10.071 -7.725 1.00 97.75 99 LEU A C 1
ATOM 749 O O . LEU A 1 99 ? -3.600 -10.475 -8.736 1.00 97.75 99 LEU A O 1
ATOM 753 N N . ALA A 1 100 ? -1.894 -10.627 -7.285 1.00 97.31 100 ALA A N 1
ATOM 754 C CA . ALA A 1 100 ? -1.178 -11.725 -7.936 1.00 97.31 100 ALA A CA 1
ATOM 755 C C . ALA A 1 100 ? -0.849 -11.462 -9.420 1.00 97.31 100 ALA A C 1
ATOM 757 O O . ALA A 1 100 ? -0.866 -12.374 -10.252 1.00 97.31 100 ALA A O 1
ATOM 758 N N . ILE A 1 101 ? -0.536 -10.210 -9.767 1.00 98.06 101 ILE A N 1
ATOM 759 C CA . ILE A 1 101 ? -0.150 -9.842 -11.131 1.00 98.06 101 ILE A CA 1
ATOM 760 C C . ILE A 1 101 ? 1.304 -10.264 -11.371 1.00 98.06 101 ILE A C 1
ATOM 762 O O . ILE A 1 101 ? 2.204 -9.944 -10.597 1.00 98.06 101 ILE A O 1
ATOM 766 N N . ASP A 1 102 ? 1.552 -10.970 -12.473 1.00 97.62 102 ASP A N 1
ATOM 767 C CA . ASP A 1 102 ? 2.895 -11.397 -12.862 1.00 97.62 102 ASP A CA 1
ATOM 768 C C . ASP A 1 102 ? 3.667 -10.231 -13.512 1.00 97.62 102 ASP A C 1
ATOM 770 O O . ASP A 1 102 ? 3.265 -9.761 -14.583 1.00 97.62 102 ASP A O 1
ATOM 774 N N . PRO A 1 103 ? 4.810 -9.786 -12.951 1.00 96.81 103 PRO A N 1
ATOM 775 C CA . PRO A 1 103 ? 5.611 -8.725 -13.558 1.00 96.81 103 PRO A CA 1
ATOM 776 C C . PRO A 1 103 ? 6.236 -9.138 -14.897 1.00 96.81 103 PRO A C 1
ATOM 778 O O . PRO A 1 103 ? 6.737 -8.278 -15.620 1.00 96.81 103 PRO A O 1
ATOM 781 N N . ARG A 1 104 ? 6.257 -10.437 -15.234 1.00 96.12 104 ARG A N 1
ATOM 782 C CA . ARG A 1 104 ? 6.874 -11.018 -16.445 1.00 96.12 104 ARG A CA 1
ATOM 783 C C . ARG A 1 104 ? 8.370 -10.723 -16.609 1.00 96.12 104 ARG A C 1
ATOM 785 O O . ARG A 1 104 ? 8.938 -10.943 -17.674 1.00 96.12 104 ARG A O 1
ATOM 792 N N . ARG A 1 105 ? 9.026 -10.300 -15.532 1.00 95.44 105 ARG A N 1
ATOM 793 C CA . ARG A 1 105 ? 10.478 -10.121 -15.411 1.00 95.44 105 ARG A CA 1
ATOM 794 C C . ARG A 1 105 ? 10.929 -10.585 -14.033 1.00 95.44 105 ARG A C 1
ATOM 796 O O . ARG A 1 105 ? 10.154 -10.553 -13.077 1.00 95.44 105 ARG A O 1
ATOM 803 N N . ALA A 1 106 ? 12.171 -11.042 -13.950 1.00 96.75 106 ALA A N 1
ATOM 804 C CA . ALA A 1 106 ? 12.763 -11.478 -12.695 1.00 96.75 106 ALA A CA 1
ATOM 805 C C . ALA A 1 106 ? 12.999 -10.283 -11.760 1.00 96.75 106 ALA A C 1
ATOM 807 O O . ALA A 1 106 ? 13.441 -9.223 -12.200 1.00 96.75 106 ALA A O 1
ATOM 808 N N . TRP A 1 107 ? 12.724 -10.481 -10.473 1.00 95.00 107 TRP A N 1
ATOM 809 C CA . TRP A 1 107 ? 13.137 -9.578 -9.400 1.00 95.00 107 TRP A CA 1
ATOM 810 C C . TRP A 1 107 ? 14.466 -10.025 -8.798 1.00 95.00 107 TRP A C 1
ATOM 812 O O . TRP A 1 107 ? 15.436 -9.271 -8.799 1.00 95.00 107 TRP A O 1
ATOM 822 N N . LYS A 1 108 ? 14.521 -11.266 -8.297 1.00 94.19 108 LYS A N 1
ATOM 823 C CA . LYS A 1 108 ? 15.714 -11.857 -7.675 1.00 94.19 108 LYS A CA 1
ATOM 824 C C . LYS A 1 108 ? 15.843 -13.320 -8.077 1.00 94.19 108 LYS A C 1
ATOM 826 O O . LYS A 1 108 ? 14.966 -14.126 -7.780 1.00 94.19 108 LYS A O 1
ATOM 831 N N . GLY A 1 109 ? 16.950 -13.681 -8.726 1.00 94.81 109 GLY A N 1
ATOM 832 C CA . GLY A 1 109 ? 17.146 -15.040 -9.240 1.00 94.81 109 GLY A CA 1
ATOM 833 C C . GLY A 1 109 ? 15.995 -15.457 -10.175 1.00 94.81 109 GLY A C 1
ATOM 834 O O . GLY A 1 109 ? 15.633 -14.669 -11.047 1.00 94.81 109 GLY A O 1
ATOM 835 N N . PRO A 1 110 ? 15.393 -16.651 -10.007 1.00 95.12 110 PRO A N 1
ATOM 836 C CA . PRO A 1 110 ? 14.259 -17.089 -10.827 1.00 95.12 110 PRO A CA 1
ATOM 837 C C . PRO A 1 110 ? 12.913 -16.474 -10.399 1.00 95.12 110 PRO A C 1
ATOM 839 O O . PRO A 1 110 ? 11.898 -16.704 -11.056 1.00 95.12 110 PRO A O 1
ATOM 842 N N . TRP A 1 111 ? 12.869 -15.725 -9.292 1.00 96.62 111 TRP A N 1
ATOM 843 C CA . TRP A 1 111 ? 11.623 -15.231 -8.712 1.00 96.62 111 TRP A CA 1
ATOM 844 C C . TRP A 1 111 ? 11.111 -13.995 -9.442 1.00 96.62 111 TRP A C 1
ATOM 846 O O . TRP A 1 111 ? 11.852 -13.037 -9.676 1.00 96.62 111 TRP A O 1
ATOM 856 N N . ARG A 1 112 ? 9.816 -14.002 -9.753 1.00 97.88 112 ARG A N 1
ATOM 857 C CA . ARG A 1 112 ? 9.090 -12.885 -10.361 1.00 97.88 112 ARG A CA 1
ATOM 858 C C . ARG A 1 112 ? 8.133 -12.333 -9.320 1.00 97.88 112 ARG A C 1
ATOM 860 O O . ARG A 1 112 ? 7.183 -13.015 -8.967 1.00 97.88 112 ARG A O 1
ATOM 867 N N . TRP A 1 113 ? 8.427 -11.143 -8.816 1.00 97.38 113 TRP A N 1
ATOM 868 C CA . TRP A 1 113 ? 7.636 -10.450 -7.801 1.00 97.38 113 TRP A CA 1
ATOM 869 C C . TRP A 1 113 ? 7.813 -8.949 -7.989 1.00 97.38 113 TRP A C 1
ATOM 871 O O . TRP A 1 113 ? 8.912 -8.528 -8.348 1.00 97.38 113 TRP A O 1
ATOM 881 N N . PHE A 1 114 ? 6.786 -8.129 -7.781 1.00 98.00 114 PHE A N 1
ATOM 882 C CA . PHE A 1 114 ? 6.969 -6.685 -7.901 1.00 98.00 114 PHE A CA 1
ATOM 883 C C . PHE A 1 114 ? 7.835 -6.138 -6.771 1.00 98.00 114 PHE A C 1
ATOM 885 O O . PHE A 1 114 ? 7.655 -6.463 -5.597 1.00 98.00 114 PHE A O 1
ATOM 892 N N . HIS A 1 115 ? 8.739 -5.244 -7.154 1.00 97.00 115 HIS A N 1
ATOM 893 C CA . HIS A 1 115 ? 9.595 -4.466 -6.275 1.00 97.00 115 HIS A CA 1
ATOM 894 C C . HIS A 1 115 ? 9.572 -2.997 -6.708 1.00 97.00 115 HIS A C 1
ATOM 896 O O . HIS A 1 115 ? 9.379 -2.710 -7.888 1.00 97.00 115 HIS A O 1
ATOM 902 N N . GLU A 1 116 ? 9.811 -2.068 -5.780 1.00 95.06 116 GLU A N 1
ATOM 903 C CA . GLU A 1 116 ? 9.825 -0.615 -6.042 1.00 95.06 116 GLU A CA 1
ATOM 904 C C . GLU A 1 116 ? 10.680 -0.234 -7.255 1.00 95.06 116 GLU A C 1
ATOM 906 O O . GLU A 1 116 ? 10.226 0.474 -8.147 1.00 95.06 116 GLU A O 1
ATOM 911 N N . GLN A 1 117 ? 11.889 -0.791 -7.335 1.00 94.56 117 GLN A N 1
ATOM 912 C CA . GLN A 1 117 ? 12.854 -0.530 -8.413 1.00 94.56 117 GLN A CA 1
ATOM 913 C C . GLN A 1 117 ? 12.446 -1.078 -9.792 1.00 94.56 117 GLN A C 1
ATOM 915 O O . GLN A 1 117 ? 13.179 -0.929 -10.762 1.00 94.56 117 GLN A O 1
ATOM 920 N N . MET A 1 118 ? 11.303 -1.753 -9.895 1.00 95.19 118 MET A N 1
ATOM 921 C CA . MET A 1 118 ? 10.769 -2.224 -11.170 1.00 95.19 118 MET A CA 1
ATOM 922 C C . MET A 1 118 ? 9.753 -1.223 -11.743 1.00 95.19 118 MET A C 1
ATOM 924 O O . MET A 1 118 ? 9.366 -1.327 -12.899 1.00 95.19 118 MET A O 1
ATOM 928 N N . LEU A 1 119 ? 9.276 -0.252 -10.970 1.00 94.62 119 LEU A N 1
ATOM 929 C CA . LEU A 1 119 ? 8.154 0.602 -11.359 1.00 94.62 119 LEU A CA 1
ATOM 930 C C . LEU A 1 119 ? 8.628 1.894 -12.050 1.00 94.62 119 LEU A C 1
ATOM 932 O O . LEU A 1 119 ? 8.503 2.983 -11.497 1.00 94.62 119 LEU A O 1
ATOM 936 N N . ASP A 1 120 ? 9.155 1.765 -13.270 1.00 92.00 120 ASP A N 1
ATOM 937 C CA . ASP A 1 120 ? 9.874 2.821 -14.009 1.00 92.00 120 ASP A CA 1
ATOM 938 C C . ASP A 1 120 ? 9.268 3.196 -15.382 1.00 92.00 120 ASP A C 1
ATOM 940 O O . ASP A 1 120 ? 9.796 4.046 -16.095 1.00 92.00 120 ASP A O 1
ATOM 944 N N . CYS A 1 121 ? 8.132 2.604 -15.763 1.00 90.06 121 CYS A N 1
ATOM 945 C CA . CYS A 1 121 ? 7.560 2.736 -17.113 1.00 90.06 121 CYS A CA 1
ATOM 946 C C . CYS A 1 121 ? 7.023 4.144 -17.464 1.00 90.06 121 CYS A C 1
ATOM 948 O O . CYS A 1 121 ? 6.948 4.487 -18.641 1.00 90.06 121 CYS A O 1
ATOM 950 N N . CYS A 1 122 ? 6.598 4.935 -16.469 1.00 87.31 122 CYS A N 1
ATOM 951 C CA . CYS A 1 122 ? 5.964 6.248 -16.673 1.00 87.31 122 CYS A CA 1
ATOM 952 C C . CYS A 1 122 ? 6.850 7.415 -16.225 1.00 87.31 122 CYS A C 1
ATOM 954 O O . CYS A 1 122 ? 6.593 8.555 -16.603 1.00 87.31 122 CYS A O 1
ATOM 956 N N . GLN A 1 123 ? 7.850 7.141 -15.386 1.00 85.12 123 GLN A N 1
ATOM 957 C CA . GLN A 1 123 ? 8.795 8.124 -14.873 1.00 85.12 123 GLN A CA 1
ATOM 958 C C . GLN A 1 123 ? 10.091 7.405 -14.477 1.00 85.12 123 GLN A C 1
ATOM 960 O O . GLN A 1 123 ? 10.014 6.384 -13.787 1.00 85.12 123 GLN A O 1
ATOM 965 N N . PRO A 1 124 ? 11.274 7.927 -14.844 1.00 89.69 124 PRO A N 1
ATOM 966 C CA . PRO A 1 124 ? 12.541 7.356 -14.404 1.00 89.69 124 PRO A CA 1
ATOM 967 C C . PRO A 1 124 ? 12.671 7.364 -12.877 1.00 89.69 124 PRO A C 1
ATOM 969 O O . PRO A 1 124 ? 12.370 8.367 -12.222 1.00 89.69 124 PRO A O 1
ATOM 972 N N . LEU A 1 125 ? 13.204 6.282 -12.303 1.00 90.25 125 LEU A N 1
ATOM 973 C CA . LEU A 1 125 ? 13.420 6.175 -10.851 1.00 90.25 125 LEU A CA 1
ATOM 974 C C . LEU A 1 125 ? 14.354 7.261 -10.305 1.00 90.25 125 LEU A C 1
ATOM 976 O O . LEU A 1 125 ? 14.185 7.692 -9.168 1.00 90.25 125 LEU A O 1
ATOM 980 N N . SER A 1 126 ? 15.289 7.749 -11.125 1.00 91.00 126 SER A N 1
ATOM 981 C CA . SER A 1 126 ? 16.172 8.870 -10.780 1.00 91.00 126 SER A CA 1
ATOM 982 C C . SER A 1 126 ? 15.417 10.174 -10.523 1.00 91.00 126 SER A C 1
ATOM 984 O O . SER A 1 126 ? 15.898 11.012 -9.781 1.00 91.00 126 SER A O 1
ATOM 986 N N . THR A 1 127 ? 14.233 10.359 -11.108 1.00 88.50 127 THR A N 1
ATOM 987 C CA . THR A 1 127 ? 13.379 11.518 -10.810 1.00 88.50 127 THR A CA 1
ATOM 988 C C . THR A 1 127 ? 12.467 11.238 -9.618 1.00 88.50 127 THR A C 1
ATOM 990 O O . THR A 1 127 ? 12.208 12.124 -8.802 1.00 88.50 127 THR A O 1
ATOM 993 N N . VAL A 1 128 ? 11.992 9.995 -9.487 1.00 88.81 128 VAL A N 1
ATOM 994 C CA . VAL A 1 128 ? 11.137 9.586 -8.363 1.00 88.81 128 VAL A CA 1
ATOM 995 C C . VAL A 1 128 ? 11.889 9.657 -7.035 1.00 88.81 128 VAL A C 1
ATOM 997 O O . VAL A 1 128 ? 11.304 10.056 -6.035 1.00 88.81 128 VAL A O 1
ATOM 1000 N N . ILE A 1 129 ? 13.181 9.329 -7.002 1.00 90.31 129 ILE A N 1
ATOM 1001 C CA . ILE A 1 129 ? 13.973 9.404 -5.766 1.00 90.31 129 ILE A CA 1
ATOM 1002 C C . ILE A 1 129 ? 14.109 10.845 -5.248 1.00 90.31 129 ILE A C 1
ATOM 1004 O O . ILE A 1 129 ? 14.199 11.058 -4.043 1.00 90.31 129 ILE A O 1
ATOM 1008 N N . GLU A 1 130 ? 14.064 11.833 -6.144 1.00 88.88 130 GLU A N 1
ATOM 1009 C CA . GLU A 1 130 ? 14.168 13.253 -5.797 1.00 88.88 130 GLU A CA 1
ATOM 1010 C C . GLU A 1 130 ? 12.823 13.855 -5.371 1.00 88.88 130 GLU A C 1
ATOM 1012 O O . GLU A 1 130 ? 12.777 14.710 -4.488 1.00 88.88 130 GLU A O 1
ATOM 1017 N N . THR A 1 131 ? 11.724 13.437 -6.008 1.00 87.50 131 THR A N 1
ATOM 1018 C CA . THR A 1 131 ? 10.433 14.152 -5.930 1.00 87.50 131 THR A CA 1
ATOM 1019 C C . THR A 1 131 ? 9.254 13.301 -5.456 1.00 87.50 131 THR A C 1
ATOM 1021 O O . THR A 1 131 ? 8.173 13.832 -5.198 1.00 87.50 131 THR A O 1
ATOM 1024 N N . GLY A 1 132 ? 9.448 11.993 -5.303 1.00 87.69 132 GLY A N 1
ATOM 1025 C CA . GLY A 1 132 ? 8.375 11.031 -5.078 1.00 87.69 132 GLY A CA 1
ATOM 1026 C C . GLY A 1 132 ? 7.509 10.822 -6.319 1.00 87.69 132 GLY A C 1
ATOM 1027 O O . GLY A 1 132 ? 7.909 11.141 -7.440 1.00 87.69 132 GLY A O 1
ATOM 1028 N N . ILE A 1 133 ? 6.314 10.257 -6.116 1.00 86.12 133 ILE A N 1
ATOM 1029 C CA . ILE A 1 133 ? 5.310 10.137 -7.179 1.00 86.12 133 ILE A CA 1
ATOM 1030 C C . ILE A 1 133 ? 4.052 10.946 -6.873 1.00 86.12 133 ILE A C 1
ATOM 1032 O O . ILE A 1 133 ? 3.560 10.972 -5.745 1.00 86.12 133 ILE A O 1
ATOM 1036 N N . ASN A 1 134 ? 3.481 11.546 -7.912 1.00 82.00 134 ASN A N 1
ATOM 1037 C CA . ASN A 1 134 ? 2.159 12.149 -7.885 1.00 82.00 134 ASN A CA 1
ATOM 1038 C C . ASN A 1 134 ? 1.089 11.077 -8.167 1.00 82.00 134 ASN A C 1
ATOM 1040 O O . ASN A 1 134 ? 1.121 10.420 -9.215 1.00 82.00 134 ASN A O 1
ATOM 1044 N N . LEU A 1 135 ? 0.120 10.919 -7.258 1.00 72.75 135 LEU A N 1
ATOM 1045 C CA . LEU A 1 135 ? -0.968 9.949 -7.416 1.00 72.75 135 LEU A CA 1
ATOM 1046 C C . LEU A 1 135 ? -1.784 10.201 -8.699 1.00 72.75 135 LEU A C 1
ATOM 1048 O O . LEU A 1 135 ? -2.113 9.250 -9.408 1.00 72.75 135 LEU A O 1
ATOM 1052 N N . ASP A 1 136 ? -2.029 11.471 -9.035 1.00 69.25 136 ASP A N 1
ATOM 1053 C CA . ASP A 1 136 ? -2.905 11.883 -10.137 1.00 69.25 136 ASP A CA 1
ATOM 1054 C C . ASP A 1 136 ? -2.391 11.490 -11.525 1.00 69.25 136 ASP A C 1
ATOM 1056 O O . ASP A 1 136 ? -3.171 11.313 -12.458 1.00 69.25 136 ASP A O 1
ATOM 1060 N N . GLN A 1 137 ? -1.074 11.412 -11.697 1.00 70.00 137 GLN A N 1
ATOM 1061 C CA . GLN A 1 137 ? -0.465 11.219 -13.016 1.00 70.00 137 GLN A CA 1
ATOM 1062 C C . GLN A 1 137 ? 0.386 9.958 -13.071 1.00 70.00 137 GLN A C 1
ATOM 1064 O O . GLN A 1 137 ? 0.355 9.232 -14.062 1.00 70.00 137 GLN A O 1
ATOM 1069 N N . GLN A 1 138 ? 1.132 9.667 -12.009 1.00 84.12 138 GLN A N 1
ATOM 1070 C CA . GLN A 1 138 ? 2.161 8.637 -12.049 1.00 84.12 138 GLN A CA 1
ATOM 1071 C C . GLN A 1 138 ? 1.658 7.325 -11.459 1.00 84.12 138 GLN A C 1
ATOM 1073 O O . GLN A 1 138 ? 1.851 6.288 -12.085 1.00 84.12 138 GLN A O 1
ATOM 1078 N N . ALA A 1 139 ? 0.939 7.334 -10.331 1.00 84.62 139 ALA A N 1
ATOM 1079 C CA . ALA A 1 139 ? 0.516 6.077 -9.707 1.00 84.62 139 ALA A CA 1
ATOM 1080 C C . ALA A 1 139 ? -0.468 5.277 -10.576 1.00 84.62 139 ALA A C 1
ATOM 1082 O O . ALA A 1 139 ? -0.262 4.086 -10.812 1.00 84.62 139 ALA A O 1
ATOM 1083 N N . ALA A 1 140 ? -1.495 5.936 -11.121 1.00 90.56 140 ALA A N 1
ATOM 1084 C CA . ALA A 1 140 ? -2.456 5.274 -12.001 1.00 90.56 140 ALA A CA 1
ATOM 1085 C C . ALA A 1 140 ? -1.816 4.814 -13.327 1.00 90.56 140 ALA A C 1
ATOM 1087 O O . ALA A 1 140 ? -2.204 3.784 -13.875 1.00 90.56 140 ALA A O 1
ATOM 1088 N N . CYS A 1 141 ? -0.831 5.558 -13.845 1.00 93.06 141 CYS A N 1
ATOM 1089 C CA . CYS A 1 141 ? -0.066 5.167 -15.030 1.00 93.06 141 CYS A CA 1
ATOM 1090 C C . CYS A 1 141 ? 0.782 3.915 -14.758 1.00 93.06 141 CYS A C 1
ATOM 1092 O O . CYS A 1 141 ? 0.693 2.938 -15.503 1.00 93.06 141 CYS A O 1
ATOM 1094 N N . LEU A 1 142 ? 1.535 3.912 -13.652 1.00 94.88 142 LEU A N 1
ATOM 1095 C CA . LEU A 1 142 ? 2.371 2.791 -13.220 1.00 94.88 142 LEU A CA 1
ATOM 1096 C C . LEU A 1 142 ? 1.542 1.524 -12.974 1.00 94.88 142 LEU A C 1
ATOM 1098 O O . LEU A 1 142 ? 1.954 0.439 -13.379 1.00 94.88 142 LEU A O 1
ATOM 1102 N N . ALA A 1 143 ? 0.362 1.647 -12.361 1.00 95.00 143 ALA A N 1
ATOM 1103 C CA . ALA A 1 143 ? -0.547 0.519 -12.172 1.00 95.00 143 ALA A CA 1
ATOM 1104 C C . ALA A 1 143 ? -0.990 -0.078 -13.522 1.00 95.00 143 ALA A C 1
ATOM 1106 O O . ALA A 1 143 ? -0.835 -1.279 -13.750 1.00 95.00 143 ALA A O 1
ATOM 1107 N N . ARG A 1 144 ? -1.462 0.768 -14.451 1.00 95.31 144 ARG A N 1
ATOM 1108 C CA . ARG A 1 144 ? -1.926 0.334 -15.780 1.00 95.31 144 ARG A CA 1
ATOM 1109 C C . ARG A 1 144 ? -0.825 -0.298 -16.620 1.00 95.31 144 ARG A C 1
ATOM 1111 O O . ARG A 1 144 ? -1.045 -1.353 -17.209 1.00 95.31 144 ARG A O 1
ATOM 1118 N N . CYS A 1 145 ? 0.359 0.311 -16.671 1.00 95.25 145 CYS A N 1
ATOM 1119 C CA . CYS A 1 145 ? 1.458 -0.214 -17.485 1.00 95.25 145 CYS A CA 1
ATOM 1120 C C . CYS A 1 145 ? 1.952 -1.585 -16.981 1.00 95.25 145 CYS A C 1
ATOM 1122 O O . CYS A 1 145 ? 2.492 -2.367 -17.762 1.00 95.25 145 CYS A O 1
ATOM 1124 N N . ASN A 1 146 ? 1.746 -1.888 -15.693 1.00 96.75 146 ASN A N 1
ATOM 1125 C CA . ASN A 1 146 ? 2.095 -3.168 -15.080 1.00 96.75 146 ASN A CA 1
ATOM 1126 C C . ASN A 1 146 ? 0.920 -4.163 -15.059 1.00 96.75 146 ASN A C 1
ATOM 1128 O O . ASN A 1 146 ? 1.048 -5.228 -14.466 1.00 96.75 146 ASN A O 1
ATOM 1132 N N . GLY A 1 147 ? -0.190 -3.861 -15.743 1.00 95.88 147 GLY A N 1
ATOM 1133 C CA . GLY A 1 147 ? -1.278 -4.809 -15.994 1.00 95.88 147 GLY A CA 1
ATOM 1134 C C . GLY A 1 147 ? -2.471 -4.721 -15.044 1.00 95.88 147 GLY A C 1
ATOM 1135 O O . GLY A 1 147 ? -3.397 -5.514 -15.190 1.00 95.88 147 GLY A O 1
ATOM 1136 N N . ALA A 1 148 ? -2.497 -3.769 -14.108 1.00 96.94 148 ALA A N 1
ATOM 1137 C CA . ALA A 1 148 ? -3.668 -3.544 -13.266 1.00 96.94 148 ALA A CA 1
ATOM 1138 C C . ALA A 1 148 ? -4.705 -2.648 -13.958 1.00 96.94 148 ALA A C 1
ATOM 1140 O O . ALA A 1 148 ? -4.372 -1.679 -14.644 1.00 96.94 148 ALA A O 1
ATOM 1141 N N . MET A 1 149 ? -5.985 -2.913 -13.708 1.00 95.50 149 MET A N 1
ATOM 1142 C CA . MET A 1 149 ? -7.030 -1.919 -13.938 1.00 95.50 149 MET A CA 1
ATOM 1143 C C . MET A 1 149 ? -6.986 -0.906 -12.793 1.00 95.50 149 MET A C 1
ATOM 1145 O O . MET A 1 149 ? -7.056 -1.291 -11.631 1.00 95.50 149 MET A O 1
ATOM 1149 N N . ALA A 1 150 ? -6.851 0.381 -13.111 1.00 93.38 150 ALA A N 1
ATOM 1150 C CA . ALA A 1 150 ? -6.769 1.436 -12.105 1.00 93.38 150 ALA A CA 1
ATOM 1151 C C . ALA A 1 150 ? -7.748 2.567 -12.416 1.00 93.38 150 ALA A C 1
ATOM 1153 O O . ALA A 1 150 ? -7.812 3.049 -13.547 1.00 93.38 150 ALA A O 1
ATOM 1154 N N . GLU A 1 151 ? -8.474 3.037 -11.413 1.00 91.31 151 GLU A N 1
ATOM 1155 C CA . GLU A 1 151 ? -9.297 4.241 -11.493 1.00 91.31 151 GLU A CA 1
ATOM 1156 C C . GLU A 1 151 ? -8.677 5.325 -10.610 1.00 91.31 151 GLU A C 1
ATOM 1158 O O . GLU A 1 151 ? -8.179 5.040 -9.522 1.00 91.31 151 GLU A O 1
ATOM 1163 N N . LEU A 1 152 ? -8.664 6.565 -11.102 1.00 91.12 152 LEU A N 1
ATOM 1164 C CA . LEU A 1 152 ? -8.239 7.718 -10.317 1.00 91.12 152 LEU A CA 1
ATOM 1165 C C . LEU A 1 152 ? -9.483 8.493 -9.900 1.00 91.12 152 LEU A C 1
ATOM 1167 O O . LEU A 1 152 ? -10.171 9.047 -10.755 1.00 91.12 152 LEU A O 1
ATOM 1171 N N . VAL A 1 153 ? -9.704 8.590 -8.593 1.00 90.44 153 VAL A N 1
ATOM 1172 C CA . VAL A 1 153 ? -10.753 9.426 -8.007 1.00 90.44 153 VAL A CA 1
ATOM 1173 C C . VAL A 1 153 ? -10.085 10.574 -7.263 1.00 90.44 153 VAL A C 1
ATOM 1175 O O . VAL A 1 153 ? -9.268 10.353 -6.369 1.00 90.44 153 VAL A O 1
ATOM 1178 N N . ARG A 1 154 ? -10.414 11.811 -7.645 1.00 88.94 154 ARG A N 1
ATOM 1179 C CA . ARG A 1 154 ? -9.891 13.017 -6.990 1.00 88.94 154 ARG A CA 1
ATOM 1180 C C . ARG A 1 154 ? -10.803 13.439 -5.844 1.00 88.94 154 ARG A C 1
ATOM 1182 O O . ARG A 1 154 ? -12.014 13.238 -5.901 1.00 88.94 154 ARG A O 1
ATOM 1189 N N . TYR A 1 155 ? -10.228 14.076 -4.830 1.00 85.00 155 TYR A N 1
ATOM 1190 C CA . TYR A 1 155 ? -10.957 14.508 -3.633 1.00 85.00 155 TYR A CA 1
ATOM 1191 C C . TYR A 1 155 ? -12.098 15.498 -3.932 1.00 85.00 155 TYR A C 1
ATOM 1193 O O . TYR A 1 155 ? -13.060 15.565 -3.178 1.00 85.00 155 TYR A O 1
ATOM 1201 N N . ASP A 1 156 ? -11.996 16.265 -5.018 1.00 88.31 156 ASP A N 1
ATOM 1202 C CA . ASP A 1 156 ? -12.986 17.253 -5.457 1.00 88.31 156 ASP A CA 1
ATOM 1203 C C . ASP A 1 156 ? -14.114 16.648 -6.311 1.00 88.31 156 ASP A C 1
ATOM 1205 O O . ASP A 1 156 ? -15.145 17.285 -6.521 1.00 88.31 156 ASP A O 1
ATOM 1209 N N . SER A 1 157 ? -13.945 15.409 -6.776 1.00 88.69 157 SER A N 1
ATOM 1210 C CA . SER A 1 157 ? -14.922 14.704 -7.614 1.00 88.69 157 SER A CA 1
ATOM 1211 C C . SER A 1 157 ? -15.963 13.893 -6.836 1.00 88.69 157 SER A C 1
ATOM 1213 O O . SER A 1 157 ? -16.926 13.403 -7.430 1.00 88.69 157 SER A O 1
ATOM 1215 N N . LEU A 1 158 ? -15.800 13.739 -5.519 1.00 90.62 158 LEU A N 1
ATOM 1216 C CA . LEU A 1 158 ? -16.618 12.843 -4.707 1.00 90.62 158 LEU A CA 1
ATOM 1217 C C . LEU A 1 158 ? -16.951 13.472 -3.345 1.00 90.62 158 LEU A C 1
ATOM 1219 O O . LEU A 1 158 ? -16.109 14.118 -2.731 1.00 90.62 158 LEU A O 1
ATOM 1223 N N . SER A 1 159 ? -18.175 13.265 -2.846 1.00 94.12 159 SER A N 1
ATOM 1224 C CA . SER A 1 159 ? -18.516 13.654 -1.473 1.00 94.12 159 SER A CA 1
ATOM 1225 C C . SER A 1 159 ? -17.857 12.717 -0.459 1.00 94.12 159 SER A C 1
ATOM 1227 O O . SER A 1 159 ? -17.584 11.553 -0.760 1.00 94.12 159 SER A O 1
ATOM 1229 N N . GLU A 1 160 ? -17.652 13.198 0.769 1.00 94.06 160 GLU A N 1
ATOM 1230 C CA . GLU A 1 160 ? -17.088 12.386 1.855 1.00 94.06 160 GLU A CA 1
ATOM 1231 C C . GLU A 1 160 ? -17.913 11.115 2.119 1.00 94.06 160 GLU A C 1
ATOM 1233 O O . GLU A 1 160 ? -17.362 10.032 2.297 1.00 94.06 160 GLU A O 1
ATOM 1238 N N . GLU A 1 161 ? -19.241 11.227 2.093 1.00 95.88 161 GLU A N 1
ATOM 1239 C CA . GLU A 1 161 ? -20.155 10.097 2.291 1.00 95.88 161 GLU A CA 1
ATOM 1240 C C . GLU A 1 161 ? -19.947 9.009 1.234 1.00 95.88 161 GLU A C 1
ATOM 1242 O O . GLU A 1 161 ? -19.809 7.831 1.565 1.00 95.88 161 GLU A O 1
ATOM 1247 N N . LYS A 1 162 ? -19.854 9.408 -0.041 1.00 94.62 162 LYS A N 1
ATOM 1248 C CA . LYS A 1 162 ? -19.573 8.482 -1.141 1.00 94.62 162 LYS A CA 1
ATOM 1249 C C . LYS A 1 162 ? -18.183 7.873 -1.005 1.00 94.62 162 LYS A C 1
ATOM 1251 O O . LYS A 1 162 ? -18.033 6.683 -1.247 1.00 94.62 162 LYS A O 1
ATOM 1256 N N . PHE A 1 163 ? -17.190 8.653 -0.569 1.00 94.81 163 PHE A N 1
ATOM 1257 C CA . PHE A 1 163 ? -15.830 8.152 -0.360 1.00 94.81 163 PHE A CA 1
ATOM 1258 C C . PHE A 1 163 ? -15.830 7.029 0.672 1.00 94.81 163 PHE A C 1
ATOM 1260 O O . PHE A 1 163 ? -15.298 5.952 0.416 1.00 94.81 163 PHE A O 1
ATOM 1267 N N . ARG A 1 164 ? -16.490 7.246 1.814 1.00 95.44 164 ARG A N 1
ATOM 1268 C CA . ARG A 1 164 ? -16.607 6.237 2.873 1.00 95.44 164 ARG A CA 1
ATOM 1269 C C . ARG A 1 164 ? -17.311 4.973 2.381 1.00 95.44 164 ARG A C 1
ATOM 1271 O O . ARG A 1 164 ? -16.804 3.886 2.643 1.00 95.44 164 ARG A O 1
ATOM 1278 N N . ALA A 1 165 ? -18.411 5.115 1.642 1.00 94.88 165 ALA A N 1
ATOM 1279 C CA . ALA A 1 165 ? -19.133 3.977 1.076 1.00 94.88 165 ALA A CA 1
ATOM 1280 C C . ALA A 1 165 ? -18.257 3.161 0.106 1.00 94.88 165 ALA A C 1
ATOM 1282 O O . ALA A 1 165 ? -18.177 1.942 0.230 1.00 94.88 165 ALA A O 1
ATOM 1283 N N . THR A 1 166 ? -17.528 3.827 -0.797 1.00 94.44 166 THR A N 1
ATOM 1284 C CA . THR A 1 166 ? -16.607 3.161 -1.732 1.00 94.44 166 THR A CA 1
ATOM 1285 C C . THR A 1 166 ? -15.476 2.431 -1.005 1.00 94.44 166 THR A C 1
ATOM 1287 O O . THR A 1 166 ? -15.151 1.300 -1.353 1.00 94.44 166 THR A O 1
ATOM 1290 N N . ILE A 1 167 ? -14.880 3.037 0.028 1.00 94.62 167 ILE A N 1
ATOM 1291 C CA . ILE A 1 167 ? -13.823 2.379 0.812 1.00 94.62 167 ILE A CA 1
ATOM 1292 C C . ILE A 1 167 ? -14.363 1.140 1.534 1.00 94.62 167 ILE A C 1
ATOM 1294 O O . ILE A 1 167 ? -13.693 0.111 1.544 1.00 94.62 167 ILE A O 1
ATOM 1298 N N . GLN A 1 168 ? -15.566 1.212 2.110 1.00 94.31 168 GLN A N 1
ATOM 1299 C CA . GLN A 1 168 ? -16.197 0.059 2.759 1.00 94.31 168 GLN A CA 1
ATOM 1300 C C . GLN A 1 168 ? -16.422 -1.096 1.777 1.00 94.31 168 GLN A C 1
ATOM 1302 O O . GLN A 1 168 ? -16.092 -2.234 2.103 1.00 94.31 168 GLN A O 1
ATOM 1307 N N . GLU A 1 169 ? -16.920 -0.803 0.574 1.00 94.75 169 GLU A N 1
ATOM 1308 C CA . GLU A 1 169 ? -17.127 -1.803 -0.478 1.00 94.75 169 GLU A CA 1
ATOM 1309 C C . GLU A 1 169 ? -15.809 -2.464 -0.909 1.00 94.75 169 GLU A C 1
ATOM 1311 O O . GLU A 1 169 ? -15.716 -3.692 -0.945 1.00 94.75 169 GLU A O 1
ATOM 1316 N N . ILE A 1 170 ? -14.765 -1.666 -1.164 1.00 95.75 170 ILE A N 1
ATOM 1317 C CA . ILE A 1 170 ? -13.445 -2.180 -1.558 1.00 95.75 170 ILE A CA 1
ATOM 1318 C C . ILE A 1 170 ? -12.855 -3.061 -0.451 1.00 95.75 170 ILE A C 1
ATOM 1320 O O . ILE A 1 170 ? -12.367 -4.153 -0.732 1.00 95.75 170 ILE A O 1
ATOM 1324 N N . CYS A 1 171 ?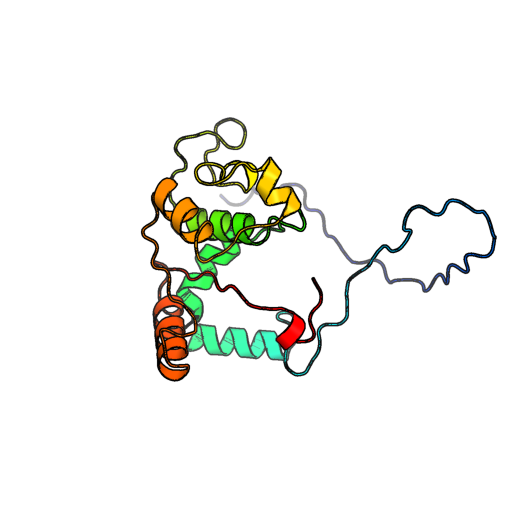 -12.909 -2.622 0.809 1.00 95.75 171 CYS A N 1
ATOM 1325 C CA . CYS A 1 171 ? -12.317 -3.357 1.931 1.00 95.75 171 CYS A CA 1
ATOM 1326 C C . CYS A 1 171 ? -13.083 -4.643 2.299 1.00 95.75 171 CYS A C 1
ATOM 1328 O O . CYS A 1 171 ? -12.495 -5.564 2.875 1.00 95.75 171 CYS A O 1
ATOM 1330 N N . ALA A 1 172 ? -14.367 -4.737 1.938 1.00 95.75 172 ALA A N 1
ATOM 1331 C CA . ALA A 1 172 ? -15.169 -5.954 2.070 1.00 95.75 172 ALA A CA 1
ATOM 1332 C C . ALA A 1 172 ? -14.832 -7.030 1.015 1.00 95.75 172 ALA A C 1
ATOM 1334 O O . ALA A 1 172 ? -15.353 -8.142 1.080 1.00 95.75 172 ALA A O 1
ATOM 1335 N N . SER A 1 173 ? -13.948 -6.725 0.060 1.00 94.75 173 SER A N 1
ATOM 1336 C CA . SER A 1 173 ? -13.480 -7.633 -0.987 1.00 94.75 173 SER A CA 1
ATOM 1337 C C . SER A 1 173 ? -11.965 -7.844 -0.911 1.00 94.75 173 SER A C 1
ATOM 1339 O O . SER A 1 173 ? -11.218 -7.004 -0.415 1.00 94.75 173 SER A O 1
ATOM 1341 N N . ASP A 1 174 ? -11.491 -8.975 -1.429 1.00 93.00 174 ASP A N 1
ATOM 1342 C CA . ASP A 1 174 ? -10.069 -9.288 -1.612 1.00 93.00 174 ASP A CA 1
ATOM 1343 C C . ASP A 1 174 ? -9.625 -9.201 -3.089 1.00 93.00 174 ASP A C 1
ATOM 1345 O O . ASP A 1 174 ? -8.515 -9.615 -3.435 1.00 93.00 174 ASP A O 1
ATOM 1349 N N . GLN A 1 175 ? -10.504 -8.708 -3.968 1.00 94.31 175 GLN A N 1
ATOM 1350 C CA . GLN A 1 175 ? -10.279 -8.588 -5.417 1.00 94.31 175 GLN A CA 1
ATOM 1351 C C . GLN A 1 175 ? -9.891 -7.171 -5.844 1.00 94.31 175 GLN A C 1
ATOM 1353 O O . GLN A 1 175 ? -9.438 -6.957 -6.967 1.00 94.31 175 GLN A O 1
ATOM 1358 N N . GLN A 1 176 ? -10.108 -6.190 -4.971 1.00 95.31 176 GLN A N 1
ATOM 1359 C CA . GLN A 1 176 ? -9.837 -4.784 -5.227 1.00 95.31 176 GLN A CA 1
ATOM 1360 C C . GLN A 1 176 ? -9.087 -4.187 -4.044 1.00 95.31 176 GLN A C 1
ATOM 1362 O O . GLN A 1 176 ? -9.302 -4.556 -2.892 1.00 95.31 176 GLN A O 1
ATOM 1367 N N . HIS A 1 177 ? -8.208 -3.237 -4.339 1.00 96.62 177 HIS A N 1
ATOM 1368 C CA . HIS A 1 177 ? -7.440 -2.519 -3.336 1.00 96.62 177 HIS A CA 1
ATOM 1369 C C . HIS A 1 177 ? -7.386 -1.041 -3.694 1.00 96.62 177 HIS A C 1
ATOM 1371 O O . HIS A 1 177 ? -7.459 -0.661 -4.863 1.00 96.62 177 HIS A O 1
ATOM 1377 N N . VAL A 1 178 ? -7.222 -0.209 -2.673 1.00 95.06 178 VAL A N 1
ATOM 1378 C CA . VAL A 1 178 ? -7.161 1.242 -2.807 1.00 95.06 178 VAL A CA 1
ATOM 1379 C C . VAL A 1 178 ? -5.840 1.758 -2.252 1.00 95.06 178 VAL A C 1
ATOM 1381 O O . VAL A 1 178 ? -5.384 1.332 -1.193 1.00 95.06 178 VAL A O 1
ATOM 1384 N N . ILE A 1 179 ? -5.226 2.694 -2.973 1.00 94.88 179 ILE A N 1
ATOM 1385 C CA . ILE A 1 179 ? -4.094 3.485 -2.490 1.00 94.88 179 ILE A CA 1
ATOM 1386 C C . ILE A 1 179 ? -4.609 4.900 -2.264 1.00 94.88 179 ILE A C 1
ATOM 1388 O O . ILE A 1 179 ? -5.158 5.516 -3.176 1.00 94.88 179 ILE A O 1
ATOM 1392 N N . VAL A 1 180 ? -4.415 5.421 -1.056 1.00 93.31 180 VAL A N 1
ATOM 1393 C CA . VAL A 1 180 ? -4.808 6.786 -0.693 1.00 93.31 180 VAL A CA 1
ATOM 1394 C C . VAL A 1 180 ? -3.584 7.694 -0.643 1.00 93.31 180 VAL A C 1
ATOM 1396 O O . VAL A 1 180 ? -2.558 7.343 -0.063 1.00 93.31 180 VAL A O 1
ATOM 1399 N N . SER A 1 181 ? -3.693 8.882 -1.237 1.00 91.50 181 SER A N 1
ATOM 1400 C CA . SER A 1 181 ? -2.703 9.953 -1.094 1.00 91.50 181 SER A CA 1
ATOM 1401 C C . SER A 1 181 ? -3.277 11.047 -0.209 1.00 91.50 181 SER A C 1
ATOM 1403 O O . SER A 1 181 ? -4.419 11.468 -0.387 1.00 91.50 181 SER A O 1
ATOM 1405 N N . TYR A 1 182 ? -2.499 11.485 0.775 1.00 91.19 182 TYR A N 1
ATOM 1406 C CA . TYR A 1 182 ? -2.935 12.468 1.757 1.00 91.19 182 TYR A CA 1
ATOM 1407 C C . TYR A 1 182 ? -1.749 13.255 2.313 1.00 91.19 182 TYR A C 1
ATOM 1409 O O . TYR A 1 182 ? -0.602 12.807 2.289 1.00 91.19 182 TYR A O 1
ATOM 1417 N N . SER A 1 183 ? -2.033 14.435 2.865 1.00 90.56 183 SER A N 1
ATOM 1418 C CA . SER A 1 183 ? -1.027 15.230 3.568 1.00 90.56 183 SER A CA 1
ATOM 1419 C C . SER A 1 183 ? -0.924 14.797 5.030 1.00 90.56 183 SER A C 1
ATOM 1421 O O . SER A 1 183 ? -1.871 14.962 5.801 1.00 90.56 183 SER A O 1
ATOM 1423 N N . ARG A 1 184 ? 0.257 14.321 5.444 1.00 90.94 184 ARG A N 1
ATOM 1424 C CA . ARG A 1 184 ? 0.559 13.994 6.851 1.00 90.94 184 ARG A CA 1
ATOM 1425 C C . ARG A 1 184 ? 0.365 15.180 7.797 1.00 90.94 184 ARG A C 1
ATOM 1427 O O . ARG A 1 184 ? -0.027 14.980 8.945 1.00 90.94 184 ARG A O 1
ATOM 1434 N N . LYS A 1 185 ? 0.554 16.409 7.297 1.00 90.69 185 LYS A N 1
ATOM 1435 C CA . LYS A 1 185 ? 0.373 17.657 8.054 1.00 90.69 185 LYS A CA 1
ATOM 1436 C C . LYS A 1 185 ? -1.013 17.752 8.694 1.00 90.69 185 LYS A C 1
ATOM 1438 O O . LYS A 1 185 ? -1.110 18.182 9.838 1.00 90.69 185 LYS A O 1
ATOM 1443 N N . GLN A 1 186 ? -2.060 17.319 7.988 1.00 89.38 186 GLN A N 1
ATOM 1444 C CA . GLN A 1 186 ? -3.435 17.374 8.502 1.00 89.38 186 GLN A CA 1
ATOM 1445 C C . GLN A 1 186 ? -3.673 16.411 9.673 1.00 89.38 186 GLN A C 1
ATOM 1447 O O . GLN A 1 186 ? -4.556 16.641 10.490 1.00 89.38 186 GLN A O 1
ATOM 1452 N N . PHE A 1 187 ? -2.844 15.374 9.799 1.00 88.62 187 PHE A N 1
ATOM 1453 C CA . PHE A 1 187 ? -2.875 14.413 10.903 1.00 88.62 187 PHE A CA 1
ATOM 1454 C C . PHE A 1 187 ? -1.798 14.683 11.959 1.00 88.62 187 PHE A C 1
ATOM 1456 O O . PHE A 1 187 ? -1.541 13.829 12.805 1.00 88.62 187 PHE A O 1
ATOM 1463 N N . LEU A 1 188 ? -1.130 15.842 11.891 1.00 89.69 188 LEU A N 1
ATOM 1464 C CA . LEU A 1 188 ? 0.006 16.205 12.749 1.00 89.69 188 LEU A CA 1
ATOM 1465 C C . LEU A 1 188 ? 1.174 15.202 12.674 1.00 89.69 188 LEU A C 1
ATOM 1467 O O . LEU A 1 188 ? 2.044 15.166 13.545 1.00 89.69 188 LEU A O 1
ATOM 1471 N N . GLN A 1 189 ? 1.203 14.384 11.621 1.00 89.06 189 GLN A N 1
ATOM 1472 C CA . GLN A 1 189 ? 2.267 13.434 11.336 1.00 89.06 189 GLN A CA 1
ATOM 1473 C C . GLN A 1 189 ? 3.381 14.117 10.542 1.00 89.06 189 GLN A C 1
ATOM 1475 O O . GLN A 1 189 ? 3.192 15.166 9.925 1.00 89.06 189 GLN A O 1
ATOM 1480 N N . THR A 1 190 ? 4.564 13.507 10.554 1.00 84.25 190 THR A N 1
ATOM 1481 C CA . THR A 1 190 ? 5.771 14.081 9.950 1.00 84.25 190 THR A CA 1
ATOM 1482 C C . THR A 1 190 ? 6.280 13.229 8.802 1.00 84.25 190 THR A C 1
ATOM 1484 O O . THR A 1 190 ? 6.187 11.998 8.848 1.00 84.25 190 THR A O 1
ATOM 1487 N N . GLY A 1 191 ? 6.866 13.892 7.814 1.00 74.44 191 GLY A N 1
ATOM 1488 C CA . GLY A 1 191 ? 7.276 13.312 6.538 1.00 74.44 191 GLY A CA 1
ATOM 1489 C C . GLY A 1 191 ? 6.572 13.999 5.387 1.00 74.44 191 GLY A C 1
ATOM 1490 O O . GLY A 1 191 ? 5.483 14.569 5.631 1.00 74.44 191 GLY A O 1
#

pLDDT: mean 87.09, std 14.99, range [36.41, 98.38]

Secondary structure (DSSP, 8-state):
--TT---------PPP------------S--------------TTTPPPTTSHHHHHHHHHHHHTTTTHHHHHHHHT----SSGGGHHHHHHHHHHHHTT---SS-SBTTB----GGG--SSS-HHHHHHH---IIIIIHHHHHHTT-------TTSS-HHHHHHHHHHHHT-SS--------GGGGT---